Protein AF-A0A4D9E9V1-F1 (afdb_monomer_lite)

Radius of gyration: 33.32 Å; chains: 1; bounding box: 94×108×69 Å

Structure (mmCIF, N/CA/C/O backbone):
data_AF-A0A4D9E9V1-F1
#
_entry.id   AF-A0A4D9E9V1-F1
#
loop_
_atom_site.group_PDB
_atom_site.id
_atom_site.type_symbol
_atom_site.label_atom_id
_atom_site.label_alt_id
_atom_site.label_comp_id
_atom_site.label_asym_id
_atom_site.label_entity_id
_atom_site.label_seq_id
_atom_site.pdbx_PDB_ins_code
_atom_site.Cartn_x
_atom_site.Cartn_y
_atom_site.Cartn_z
_atom_site.occupancy
_atom_site.B_iso_or_equiv
_atom_site.auth_seq_id
_atom_site.auth_comp_id
_atom_site.auth_asym_id
_atom_site.auth_atom_id
_atom_site.pdbx_PDB_model_num
ATOM 1 N N . MET A 1 1 ? 39.172 41.470 -17.605 1.00 63.19 1 MET A N 1
ATOM 2 C CA . MET A 1 1 ? 38.728 40.390 -16.693 1.00 63.19 1 MET A CA 1
ATOM 3 C C . MET A 1 1 ? 37.329 39.894 -17.032 1.00 63.19 1 MET A C 1
ATOM 5 O O . MET A 1 1 ? 37.155 38.689 -17.110 1.00 63.19 1 MET A O 1
ATOM 9 N N . GLU A 1 2 ? 36.363 40.773 -17.307 1.00 77.00 2 GLU A N 1
ATOM 10 C CA . GLU A 1 2 ? 34.973 40.380 -17.614 1.00 77.00 2 GLU A CA 1
ATOM 11 C C . GLU A 1 2 ? 34.820 39.478 -18.849 1.00 77.00 2 GLU A C 1
ATOM 13 O O . GLU A 1 2 ? 34.039 38.536 -18.817 1.00 77.00 2 GLU A O 1
ATOM 18 N N . GLN A 1 3 ? 35.612 39.686 -19.904 1.00 80.06 3 GLN A N 1
ATOM 19 C CA . GLN A 1 3 ? 35.524 38.862 -21.117 1.00 80.06 3 GLN A CA 1
ATOM 20 C C . GLN A 1 3 ? 35.987 37.413 -20.905 1.00 80.06 3 GLN A C 1
ATOM 22 O O . GLN A 1 3 ? 35.350 36.486 -21.386 1.00 80.06 3 GLN A O 1
ATOM 27 N N . ILE A 1 4 ? 37.033 37.208 -20.098 1.00 87.06 4 ILE A N 1
ATOM 28 C CA . ILE A 1 4 ? 37.508 35.867 -19.718 1.00 87.06 4 ILE A CA 1
ATOM 29 C C . ILE A 1 4 ? 36.449 35.154 -18.865 1.00 87.06 4 ILE A C 1
ATOM 31 O O . ILE A 1 4 ? 36.220 33.958 -19.030 1.00 87.06 4 ILE A O 1
ATOM 35 N N . GLN A 1 5 ? 35.773 35.894 -17.981 1.00 88.81 5 GLN A N 1
ATOM 36 C CA . GLN A 1 5 ? 34.673 35.360 -17.180 1.00 88.81 5 GLN A CA 1
ATOM 37 C C . GLN A 1 5 ? 33.464 34.985 -18.052 1.00 88.81 5 GLN A C 1
ATOM 39 O O . GLN A 1 5 ? 32.866 33.935 -17.836 1.00 88.81 5 GLN A O 1
ATOM 44 N N . ALA A 1 6 ? 33.122 35.807 -19.048 1.00 91.44 6 ALA A N 1
ATOM 45 C CA . ALA A 1 6 ? 32.031 35.540 -19.982 1.00 91.44 6 ALA A CA 1
ATOM 46 C C . ALA A 1 6 ? 32.309 34.318 -20.876 1.00 91.44 6 ALA A C 1
ATOM 48 O O . ALA A 1 6 ? 31.428 33.476 -21.042 1.00 91.44 6 ALA A O 1
ATOM 49 N N . ASP A 1 7 ? 33.534 34.174 -21.390 1.00 94.50 7 ASP A N 1
ATOM 50 C CA . ASP A 1 7 ? 33.936 33.009 -22.190 1.00 94.50 7 ASP A CA 1
ATOM 51 C C . ASP A 1 7 ? 33.929 31.719 -21.357 1.00 94.50 7 ASP A C 1
ATOM 53 O O . ASP A 1 7 ? 33.482 30.668 -21.824 1.00 94.50 7 ASP A O 1
ATOM 57 N N . HIS A 1 8 ? 34.367 31.795 -20.095 1.00 95.00 8 HIS A N 1
ATOM 58 C CA . HIS A 1 8 ? 34.292 30.672 -19.163 1.00 95.00 8 HIS A CA 1
ATOM 59 C C . HIS A 1 8 ? 32.840 30.276 -18.851 1.00 95.00 8 HIS A C 1
ATOM 61 O O . HIS A 1 8 ? 32.509 29.091 -18.849 1.00 95.00 8 HIS A O 1
ATOM 67 N N . GLU A 1 9 ? 31.953 31.247 -18.636 1.00 94.19 9 GLU A N 1
ATOM 68 C CA . GLU A 1 9 ? 30.529 30.983 -18.408 1.00 94.19 9 GLU A CA 1
ATOM 69 C C . GLU A 1 9 ? 29.861 30.376 -19.650 1.00 94.19 9 GLU A C 1
ATOM 71 O O . GLU A 1 9 ? 29.099 29.417 -19.542 1.00 94.19 9 GLU A O 1
ATOM 76 N N . LEU A 1 10 ? 30.204 30.856 -20.849 1.00 95.06 10 LEU A N 1
ATOM 77 C CA . LEU A 1 10 ? 29.709 30.295 -22.106 1.00 95.06 10 LEU A CA 1
ATOM 78 C C . LEU A 1 10 ? 30.170 28.841 -22.299 1.00 95.06 10 LEU A C 1
ATOM 80 O O . LEU A 1 10 ? 29.389 27.991 -22.738 1.00 95.06 10 LEU A O 1
ATOM 84 N N . PHE A 1 11 ? 31.414 28.534 -21.923 1.00 95.94 11 PHE A N 1
ATOM 85 C CA . PHE A 1 11 ? 31.920 27.165 -21.883 1.00 95.94 11 PHE A CA 1
ATOM 86 C C . PHE A 1 11 ? 31.103 26.295 -20.918 1.00 95.94 11 PHE A C 1
ATOM 88 O O . PHE A 1 11 ? 30.643 25.221 -21.311 1.00 95.94 11 PHE A O 1
ATOM 95 N N . LEU A 1 12 ? 30.860 26.753 -19.685 1.00 96.88 12 LEU A N 1
ATOM 96 C CA . LEU A 1 12 ? 30.046 26.003 -18.723 1.00 96.88 12 LEU A CA 1
ATOM 97 C C . LEU A 1 12 ? 28.629 25.765 -19.250 1.00 96.88 12 LEU A C 1
ATOM 99 O O . LEU A 1 12 ? 28.165 24.624 -19.235 1.00 96.88 12 LEU A O 1
ATOM 103 N N . GLN A 1 13 ? 27.980 26.789 -19.804 1.00 94.38 13 GLN A N 1
ATOM 104 C CA . GLN A 1 13 ? 26.641 26.678 -20.387 1.00 94.38 13 GLN A CA 1
ATOM 105 C C . GLN A 1 13 ? 26.580 25.666 -21.539 1.00 94.38 13 GLN A C 1
ATOM 107 O O . GLN A 1 13 ? 25.602 24.914 -21.657 1.00 94.38 13 GLN A O 1
ATOM 112 N N . ALA A 1 14 ? 27.632 25.590 -22.363 1.00 96.12 14 ALA A N 1
ATOM 113 C CA . ALA A 1 14 ? 27.710 24.639 -23.469 1.00 96.12 14 ALA A CA 1
ATOM 114 C C . ALA A 1 14 ? 27.671 23.175 -22.992 1.00 96.12 14 ALA A C 1
ATOM 116 O O . ALA A 1 14 ? 27.020 22.341 -23.627 1.00 96.12 14 ALA A O 1
ATOM 117 N N . PHE A 1 15 ? 28.309 22.856 -21.859 1.00 97.25 15 PHE A N 1
ATOM 118 C CA . PHE A 1 15 ? 28.304 21.503 -21.283 1.00 97.25 15 PHE A CA 1
ATOM 119 C C . PHE A 1 15 ? 27.157 21.261 -20.306 1.00 97.25 15 PHE A C 1
ATOM 121 O O . PHE A 1 15 ? 26.700 20.120 -20.167 1.00 97.25 15 PHE A O 1
ATOM 128 N N . GLU A 1 16 ? 26.668 22.304 -19.641 1.00 96.56 16 GLU A N 1
ATOM 129 C CA . GLU A 1 16 ? 25.612 22.205 -18.646 1.00 96.56 16 GLU A CA 1
ATOM 130 C C . GLU A 1 16 ? 24.330 21.645 -19.267 1.00 96.56 16 GLU A C 1
ATOM 132 O O . GLU A 1 16 ? 23.814 20.627 -18.797 1.00 96.56 16 GLU A O 1
ATOM 137 N N . LYS A 1 17 ? 23.845 22.235 -20.367 1.00 94.88 17 LYS A N 1
ATOM 138 C CA . LYS A 1 17 ? 22.564 21.843 -20.975 1.00 94.88 17 LYS A CA 1
ATOM 139 C C . LYS A 1 17 ? 22.542 20.370 -21.431 1.00 94.88 17 LYS A C 1
ATOM 141 O O . LYS A 1 17 ? 21.628 19.650 -21.016 1.00 94.88 17 LYS A O 1
ATOM 146 N N . PRO A 1 18 ? 23.517 19.849 -22.209 1.00 98.19 18 PRO A N 1
ATOM 147 C CA . PRO A 1 18 ? 23.564 18.424 -22.546 1.00 98.19 18 PRO A CA 1
ATOM 148 C C . PRO A 1 18 ? 23.715 17.527 -21.312 1.00 98.19 18 PRO A C 1
ATOM 150 O O . PRO A 1 18 ? 23.068 16.482 -21.220 1.00 98.19 18 PRO A O 1
ATOM 153 N N . THR A 1 19 ? 24.524 17.940 -20.331 1.00 98.06 19 THR A N 1
ATOM 154 C CA . THR A 1 19 ? 24.742 17.160 -19.105 1.00 98.06 19 THR A CA 1
ATOM 155 C C . THR A 1 19 ? 23.457 17.024 -18.294 1.00 98.06 19 THR A C 1
ATOM 157 O O . THR A 1 19 ? 23.122 15.920 -17.853 1.00 98.06 19 THR A O 1
ATOM 160 N N . GLN A 1 20 ? 22.704 18.112 -18.126 1.00 97.50 20 GLN A N 1
ATOM 161 C CA . GLN A 1 20 ? 21.405 18.088 -17.458 1.00 97.50 20 GLN A CA 1
ATOM 162 C C . GLN A 1 20 ? 20.426 17.154 -18.185 1.00 97.50 20 GLN A C 1
ATOM 164 O O . GLN A 1 20 ? 19.786 16.319 -17.537 1.00 97.50 20 GLN A O 1
ATOM 169 N N . ILE A 1 21 ? 20.371 17.210 -19.524 1.00 97.94 21 ILE A N 1
ATOM 170 C CA . ILE A 1 21 ? 19.533 16.315 -20.341 1.00 97.94 21 ILE A CA 1
ATOM 171 C C . ILE A 1 21 ? 19.886 14.846 -20.075 1.00 97.94 21 ILE A C 1
ATOM 173 O O . ILE A 1 21 ? 18.996 14.043 -19.788 1.00 97.94 21 ILE A O 1
ATOM 177 N N . TYR A 1 22 ? 21.168 14.470 -20.104 1.00 98.25 22 TYR A N 1
ATOM 178 C CA . TYR A 1 22 ? 21.570 13.080 -19.865 1.00 98.25 22 TYR A CA 1
ATOM 179 C C . TYR A 1 22 ? 21.345 12.624 -18.421 1.00 98.25 22 TYR A C 1
ATOM 181 O O . TYR A 1 22 ? 20.959 11.473 -18.202 1.00 98.25 22 TYR A O 1
ATOM 189 N N . ARG A 1 23 ? 21.515 13.503 -17.425 1.00 98.06 23 ARG A N 1
ATOM 190 C CA . ARG A 1 23 ? 21.186 13.188 -16.022 1.00 98.06 23 ARG A CA 1
ATOM 191 C C . ARG A 1 23 ? 19.693 12.929 -15.842 1.00 98.06 23 ARG A C 1
ATOM 193 O O . ARG A 1 23 ? 19.319 11.957 -15.183 1.00 98.06 23 ARG A O 1
ATOM 200 N N . PHE A 1 24 ? 18.849 13.740 -16.475 1.00 98.12 24 PHE A N 1
ATOM 201 C CA . PHE A 1 24 ? 17.408 13.514 -16.508 1.00 98.12 24 PHE A CA 1
ATOM 202 C C . PHE A 1 24 ? 17.062 12.187 -17.203 1.00 98.12 24 PHE A C 1
ATOM 204 O O . PHE A 1 24 ? 16.351 11.351 -16.636 1.00 98.12 24 PHE A O 1
ATOM 211 N N . LEU A 1 25 ? 17.612 11.951 -18.400 1.00 97.94 25 LEU A N 1
ATOM 212 C CA . LEU A 1 25 ? 17.367 10.730 -19.170 1.00 97.94 25 LEU A CA 1
ATOM 213 C C . LEU A 1 25 ? 17.872 9.474 -18.461 1.00 97.94 25 LEU A C 1
ATOM 215 O O . LEU A 1 25 ? 17.228 8.438 -18.572 1.00 97.94 25 LEU A O 1
ATOM 219 N N . ARG A 1 26 ? 18.961 9.543 -17.687 1.00 97.75 26 ARG A N 1
ATOM 220 C CA . ARG A 1 26 ? 19.428 8.427 -16.852 1.00 97.75 26 ARG A CA 1
ATOM 221 C C . ARG A 1 26 ? 18.333 7.979 -15.888 1.00 97.75 26 ARG A C 1
ATOM 223 O O . ARG A 1 26 ? 17.994 6.800 -15.862 1.00 97.75 26 ARG A O 1
ATOM 230 N N . THR A 1 27 ? 17.755 8.906 -15.127 1.00 98.12 27 THR A N 1
ATOM 231 C CA . THR A 1 27 ? 16.684 8.589 -14.170 1.00 98.12 27 THR A CA 1
ATOM 232 C C . THR A 1 27 ? 15.418 8.120 -14.884 1.00 98.12 27 THR A C 1
ATOM 234 O O . THR A 1 27 ? 14.820 7.123 -14.482 1.00 98.12 27 THR A O 1
ATOM 237 N N . ARG A 1 28 ? 15.034 8.784 -15.983 1.00 97.94 28 ARG A N 1
ATOM 238 C CA . ARG A 1 28 ? 13.867 8.396 -16.786 1.00 97.94 28 ARG A CA 1
ATOM 239 C C . ARG A 1 28 ? 14.016 6.990 -17.368 1.00 97.94 28 ARG A C 1
ATOM 241 O O . ARG A 1 28 ? 13.125 6.169 -17.183 1.00 97.94 28 ARG A O 1
ATOM 248 N N . ASN A 1 29 ? 15.126 6.700 -18.044 1.00 97.88 29 ASN A N 1
ATOM 249 C CA . ASN A 1 29 ? 15.337 5.450 -18.778 1.00 97.88 29 ASN A CA 1
ATOM 250 C C . A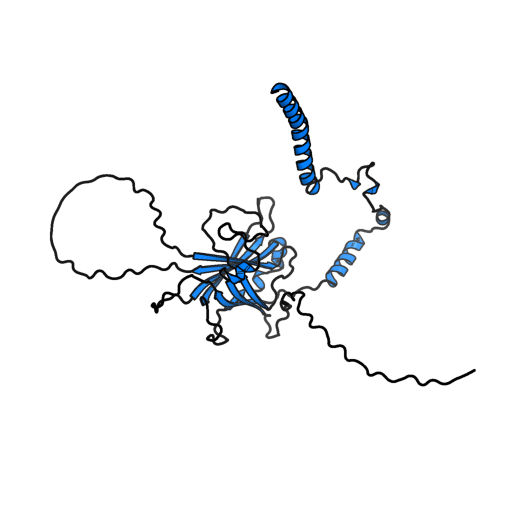SN A 1 29 ? 15.601 4.253 -17.856 1.00 97.88 29 ASN A C 1
ATOM 252 O O . ASN A 1 29 ? 15.425 3.116 -18.286 1.00 97.88 29 ASN A O 1
ATOM 256 N N . LEU A 1 30 ? 15.971 4.484 -16.590 1.00 95.56 30 LEU A N 1
ATOM 257 C CA . LEU A 1 30 ? 15.975 3.433 -15.568 1.00 95.56 30 LEU A CA 1
ATOM 258 C C . LEU A 1 30 ? 14.559 2.923 -15.248 1.00 95.56 30 LEU A C 1
ATOM 260 O O . LEU A 1 30 ? 14.407 1.757 -14.896 1.00 95.56 30 LEU A O 1
ATOM 264 N N . ILE A 1 31 ? 13.533 3.771 -15.386 1.00 97.06 31 ILE A N 1
ATOM 265 C CA . ILE A 1 31 ? 12.127 3.433 -15.104 1.00 97.06 31 ILE A CA 1
ATOM 266 C C . ILE A 1 31 ? 11.371 3.077 -16.393 1.00 97.06 31 ILE A C 1
ATOM 268 O O . ILE A 1 31 ? 10.616 2.108 -16.421 1.00 97.06 31 ILE A O 1
ATOM 272 N N . ALA A 1 32 ? 11.579 3.847 -17.463 1.00 97.06 32 ALA A N 1
ATOM 273 C CA . ALA A 1 32 ? 10.949 3.686 -18.772 1.00 97.06 32 ALA A CA 1
ATOM 274 C C . ALA A 1 32 ? 12.025 3.585 -19.874 1.00 97.06 32 ALA A C 1
ATOM 276 O O . ALA A 1 32 ? 12.313 4.584 -20.540 1.00 97.06 32 ALA A O 1
ATOM 277 N N . PRO A 1 33 ? 12.657 2.407 -20.051 1.00 97.75 33 PRO A N 1
ATOM 278 C CA . PRO A 1 33 ? 13.711 2.212 -21.042 1.00 97.75 33 PRO A CA 1
ATOM 279 C C . PRO A 1 33 ? 13.203 2.411 -22.474 1.00 97.75 33 PRO A C 1
ATOM 281 O O . PRO A 1 33 ? 12.109 1.966 -22.812 1.00 97.75 33 PRO A O 1
ATOM 284 N N . ILE A 1 34 ? 14.034 3.007 -23.333 1.00 98.06 34 ILE A N 1
ATOM 285 C CA . ILE A 1 34 ? 13.769 3.107 -24.782 1.00 98.06 34 ILE A CA 1
ATOM 286 C C . ILE A 1 34 ? 14.022 1.750 -25.453 1.00 98.06 34 ILE A C 1
ATOM 288 O O . ILE A 1 34 ? 13.240 1.275 -26.269 1.00 98.06 34 ILE A O 1
ATOM 292 N N . PHE A 1 35 ? 15.118 1.105 -25.064 1.00 97.81 35 PHE A N 1
ATOM 293 C CA . PHE A 1 35 ? 15.487 -0.252 -25.440 1.00 97.81 35 PHE A CA 1
ATOM 294 C C . PHE A 1 35 ? 16.221 -0.902 -24.267 1.00 97.81 35 PHE A C 1
ATOM 296 O O . PHE A 1 35 ? 16.590 -0.256 -23.284 1.00 97.81 35 PHE A O 1
ATOM 303 N N . LEU A 1 36 ? 16.445 -2.207 -24.356 1.00 98.00 36 LEU A N 1
ATOM 304 C CA . LEU A 1 36 ? 17.115 -2.961 -23.308 1.00 98.00 36 LEU A CA 1
ATOM 305 C C . LEU A 1 36 ? 18.615 -3.030 -23.596 1.00 98.00 36 LEU A C 1
ATOM 307 O O . LEU A 1 36 ? 19.026 -3.627 -24.581 1.00 98.00 36 LEU A O 1
ATOM 311 N N . HIS A 1 37 ? 19.467 -2.514 -22.707 1.00 98.12 37 HIS A N 1
ATOM 312 C CA . HIS A 1 37 ? 20.919 -2.536 -22.951 1.00 98.12 37 HIS A CA 1
ATOM 313 C C . HIS A 1 37 ? 21.498 -3.943 -23.183 1.00 98.12 37 HIS A C 1
ATOM 315 O O . HIS A 1 37 ? 22.452 -4.093 -23.934 1.00 98.12 37 HIS A O 1
ATOM 321 N N . ARG A 1 38 ? 20.897 -4.985 -22.592 1.00 97.50 38 ARG A N 1
ATOM 322 C CA . ARG A 1 38 ? 21.314 -6.389 -22.767 1.00 97.50 38 ARG A CA 1
ATOM 323 C C . ARG A 1 38 ? 21.056 -6.971 -24.166 1.00 97.50 38 ARG A C 1
ATOM 325 O O . ARG A 1 38 ? 21.403 -8.123 -24.395 1.00 97.50 38 ARG A O 1
ATOM 332 N N . THR A 1 39 ? 20.373 -6.240 -25.052 1.00 98.06 39 THR A N 1
ATOM 333 C CA . THR A 1 39 ? 20.110 -6.664 -26.439 1.00 98.06 39 THR A CA 1
ATOM 334 C C . THR A 1 39 ? 20.996 -5.945 -27.454 1.00 98.06 39 THR A C 1
ATOM 336 O O . THR A 1 39 ? 20.877 -6.209 -28.644 1.00 98.06 39 THR A O 1
ATOM 339 N N . LEU A 1 40 ? 21.870 -5.038 -27.010 1.00 98.12 40 LEU A N 1
ATOM 340 C CA . LEU A 1 40 ? 22.838 -4.377 -27.881 1.00 98.12 40 LEU A CA 1
ATOM 341 C C . LEU A 1 40 ? 24.004 -5.324 -28.169 1.00 98.12 40 LEU A C 1
ATOM 343 O O . LEU A 1 40 ? 24.552 -5.931 -27.247 1.00 98.12 40 LEU A O 1
ATOM 347 N N . THR A 1 41 ? 24.416 -5.406 -29.432 1.00 98.12 41 THR A N 1
ATOM 348 C CA . THR A 1 41 ? 25.509 -6.283 -29.885 1.00 98.12 41 THR A CA 1
ATOM 349 C C . THR A 1 41 ? 26.818 -6.004 -29.144 1.00 98.12 41 THR A C 1
ATOM 351 O O . THR A 1 41 ? 27.465 -6.933 -28.671 1.00 98.12 41 THR A O 1
ATOM 354 N N . TYR A 1 42 ? 27.149 -4.727 -28.931 1.00 98.12 42 TYR A N 1
ATOM 355 C CA . TYR A 1 42 ? 28.343 -4.290 -28.198 1.00 98.12 42 TYR A CA 1
ATOM 356 C C . TYR A 1 42 ? 28.239 -4.432 -26.662 1.00 98.12 42 TYR A C 1
ATOM 358 O O . TYR A 1 42 ? 29.194 -4.143 -25.948 1.00 98.12 42 TYR A O 1
ATOM 366 N N . MET A 1 43 ? 27.095 -4.884 -26.128 1.00 98.00 43 MET A N 1
ATOM 367 C CA . MET A 1 43 ? 26.859 -5.116 -24.690 1.00 98.00 43 MET A CA 1
ATOM 368 C C . MET A 1 43 ? 26.399 -6.557 -24.405 1.00 98.00 43 MET A C 1
ATOM 370 O O . MET A 1 43 ? 25.665 -6.808 -23.444 1.00 98.00 43 MET A O 1
ATOM 374 N N . SER A 1 44 ? 26.828 -7.519 -25.228 1.00 96.12 44 SER A N 1
ATOM 375 C CA . SER A 1 44 ? 26.451 -8.939 -25.125 1.00 96.12 44 SER A CA 1
ATOM 376 C C . SER A 1 44 ? 26.735 -9.549 -23.745 1.00 96.12 44 SER A C 1
ATOM 378 O O . SER A 1 44 ? 25.918 -10.306 -23.221 1.00 96.12 44 SER A O 1
ATOM 380 N N . HIS A 1 45 ? 27.827 -9.130 -23.101 1.00 97.06 45 HIS A N 1
ATOM 381 C CA . HIS A 1 45 ? 28.234 -9.549 -21.756 1.00 97.06 45 HIS A CA 1
ATOM 382 C C . HIS A 1 45 ? 27.192 -9.256 -20.658 1.00 97.06 45 HIS A C 1
ATOM 384 O O . HIS A 1 45 ? 27.242 -9.855 -19.587 1.00 97.06 45 HIS A O 1
ATOM 390 N N . ARG A 1 46 ? 26.224 -8.353 -20.892 1.00 97.06 46 ARG A N 1
ATOM 391 C CA . ARG A 1 46 ? 25.186 -8.016 -19.900 1.00 97.06 46 ARG A CA 1
ATOM 392 C C . ARG A 1 46 ? 24.067 -9.051 -19.800 1.00 97.06 46 ARG A C 1
ATOM 394 O O . ARG A 1 46 ? 23.290 -8.994 -18.847 1.00 97.06 46 ARG A O 1
ATOM 401 N N . ASN A 1 47 ? 23.922 -9.953 -20.772 1.00 96.44 47 ASN A N 1
ATOM 402 C CA . ASN A 1 47 ? 22.920 -11.013 -20.714 1.00 96.44 47 ASN A CA 1
ATOM 403 C C . ASN A 1 47 ? 23.565 -12.335 -20.290 1.00 96.44 47 ASN A C 1
ATOM 405 O O . ASN A 1 47 ? 24.140 -13.039 -21.110 1.00 96.44 47 ASN A O 1
ATOM 409 N N . SER A 1 48 ? 23.416 -12.705 -19.019 1.00 96.12 48 SER A N 1
ATOM 410 C CA . SER A 1 48 ? 23.948 -13.970 -18.491 1.00 96.12 48 SER A CA 1
ATOM 411 C C . SER A 1 48 ? 23.189 -15.217 -18.963 1.00 96.12 48 SER A C 1
ATOM 413 O O . SER A 1 48 ? 23.644 -16.338 -18.750 1.00 96.12 48 SER A O 1
ATOM 415 N N . ARG A 1 49 ? 22.006 -15.056 -19.572 1.00 96.62 49 ARG A N 1
ATOM 416 C CA . ARG A 1 49 ? 21.123 -16.170 -19.951 1.00 96.62 49 ARG A CA 1
ATOM 417 C C . ARG A 1 49 ? 21.324 -16.576 -21.408 1.00 96.62 49 ARG A C 1
ATOM 419 O O . ARG A 1 49 ? 21.449 -15.724 -22.283 1.00 96.62 49 ARG A O 1
ATOM 426 N N . THR A 1 50 ? 21.214 -17.877 -21.678 1.00 95.75 50 THR A N 1
ATOM 427 C CA . THR A 1 50 ? 21.247 -18.463 -23.030 1.00 95.75 50 THR A CA 1
ATOM 428 C C . THR A 1 50 ? 19.850 -18.900 -23.503 1.00 95.75 50 THR A C 1
ATOM 430 O O . THR A 1 50 ? 18.914 -19.025 -22.712 1.00 95.75 50 THR A O 1
ATOM 433 N N . ASN A 1 51 ? 19.687 -19.159 -24.807 1.00 96.25 51 ASN A N 1
ATOM 434 C CA . ASN A 1 51 ? 18.402 -19.561 -25.411 1.00 96.25 51 ASN A CA 1
ATOM 435 C C . ASN A 1 51 ? 18.124 -21.079 -25.373 1.00 96.25 51 ASN A C 1
ATOM 437 O O . ASN A 1 51 ? 17.148 -21.539 -25.964 1.00 96.25 51 ASN A O 1
ATOM 441 N N . ILE A 1 52 ? 18.943 -21.866 -24.668 1.00 96.88 52 ILE A N 1
ATOM 442 C CA . ILE A 1 52 ? 18.920 -23.339 -24.725 1.00 96.88 52 ILE A CA 1
ATOM 443 C C . ILE A 1 52 ? 17.565 -23.916 -24.286 1.00 96.88 52 ILE A C 1
ATOM 445 O O . ILE A 1 52 ? 17.105 -24.888 -24.876 1.00 96.88 52 ILE A O 1
ATOM 449 N N . LYS A 1 53 ? 16.887 -23.296 -23.309 1.00 94.81 53 LYS A N 1
ATOM 450 C CA . LYS A 1 53 ? 15.579 -23.759 -22.803 1.00 94.81 53 LYS A CA 1
ATOM 451 C C . LYS A 1 53 ? 14.438 -23.614 -23.816 1.00 94.81 53 LYS A C 1
ATOM 453 O O . LYS A 1 53 ? 13.424 -24.282 -23.671 1.00 94.81 53 LYS A O 1
ATOM 458 N N . ARG A 1 54 ? 14.578 -22.764 -24.842 1.00 95.75 54 ARG A N 1
ATOM 459 C CA . ARG A 1 54 ? 13.488 -22.474 -25.790 1.00 95.75 54 ARG A CA 1
ATOM 460 C C . ARG A 1 54 ? 13.089 -23.701 -26.612 1.00 95.75 54 ARG A C 1
ATOM 462 O O . ARG A 1 54 ? 11.912 -23.877 -26.882 1.00 95.75 54 ARG A O 1
ATOM 469 N N . LYS A 1 55 ? 14.055 -24.551 -26.976 1.00 96.00 55 LYS A N 1
ATOM 470 C CA . LYS A 1 55 ? 13.817 -25.722 -27.837 1.00 96.00 55 LYS A CA 1
ATOM 471 C C . LYS A 1 55 ? 13.002 -26.828 -27.156 1.00 96.00 55 LYS A C 1
ATOM 473 O O . LYS A 1 55 ? 12.301 -27.565 -27.834 1.00 96.00 55 LYS A O 1
ATOM 478 N N . THR A 1 56 ? 13.102 -26.947 -25.831 1.00 96.56 56 THR A N 1
ATOM 479 C CA . THR A 1 56 ? 12.410 -27.981 -25.046 1.00 96.56 56 THR A CA 1
ATOM 480 C C . THR A 1 56 ? 11.182 -27.456 -24.305 1.00 96.56 56 THR A C 1
ATOM 482 O O . THR A 1 56 ? 10.442 -28.247 -23.732 1.00 96.56 56 THR A O 1
ATOM 485 N N . PHE A 1 57 ? 10.954 -26.141 -24.289 1.00 95.75 57 PHE A N 1
ATOM 486 C CA . PHE A 1 57 ? 9.842 -25.539 -23.559 1.00 95.75 57 PHE A CA 1
ATOM 487 C C . PHE A 1 57 ? 8.497 -25.846 -24.230 1.00 95.75 57 PHE A C 1
ATOM 489 O O . PHE A 1 57 ? 8.313 -25.563 -25.415 1.00 95.75 57 PHE A O 1
ATOM 496 N N . LYS A 1 58 ? 7.549 -26.376 -23.453 1.00 96.50 58 LYS A N 1
ATOM 497 C CA . LYS A 1 58 ? 6.150 -26.568 -23.845 1.00 96.50 58 LYS A CA 1
ATOM 498 C C . LYS A 1 58 ? 5.272 -25.640 -23.013 1.00 96.50 58 LYS A C 1
ATOM 500 O O . LYS A 1 58 ? 5.385 -25.612 -21.789 1.00 96.50 58 LYS A O 1
ATOM 505 N N . VAL A 1 59 ? 4.441 -24.849 -23.690 1.00 95.75 59 VAL A N 1
ATOM 506 C CA . VAL A 1 59 ? 3.503 -23.917 -23.041 1.00 95.75 59 VAL A CA 1
ATOM 507 C C . VAL A 1 59 ? 2.420 -24.660 -22.263 1.00 95.75 59 VAL A C 1
ATOM 509 O O . VAL A 1 59 ? 2.016 -24.188 -21.206 1.00 95.75 59 VAL A O 1
ATOM 512 N N . ASP A 1 60 ? 2.026 -25.846 -22.725 1.00 95.94 60 ASP A N 1
ATOM 513 C CA . ASP A 1 60 ? 0.976 -26.655 -22.097 1.00 95.94 60 ASP A CA 1
ATOM 514 C C . ASP A 1 60 ? 1.368 -27.111 -20.678 1.00 95.94 60 ASP A C 1
ATOM 516 O O . ASP A 1 60 ? 0.533 -27.143 -19.776 1.00 95.94 60 ASP A O 1
ATOM 520 N N . ASP A 1 61 ? 2.666 -27.323 -20.423 1.00 95.88 61 ASP A N 1
ATOM 521 C CA . ASP A 1 61 ? 3.198 -27.666 -19.096 1.00 95.88 61 ASP A CA 1
ATOM 522 C C . ASP A 1 61 ? 3.084 -26.519 -18.073 1.00 95.88 61 ASP A C 1
ATOM 524 O O . ASP A 1 61 ? 3.444 -26.688 -16.904 1.00 95.88 61 ASP A O 1
ATOM 528 N N . MET A 1 62 ? 2.703 -25.306 -18.489 1.00 94.44 62 MET A N 1
ATOM 529 C CA .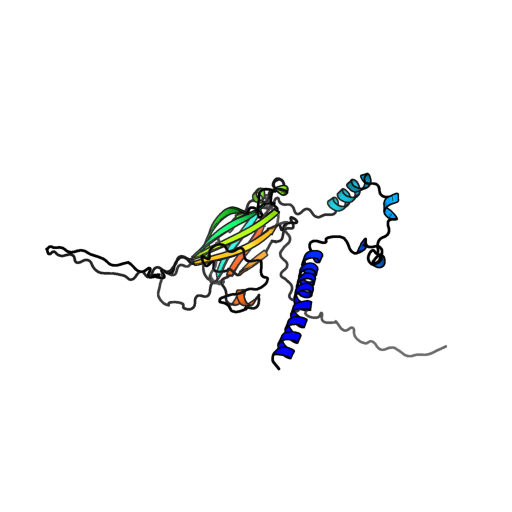 MET A 1 62 ? 2.647 -24.159 -17.580 1.00 94.44 62 MET A CA 1
ATOM 530 C C . MET A 1 62 ? 1.527 -24.297 -16.553 1.00 94.44 62 MET A C 1
ATOM 532 O O . MET A 1 62 ? 1.740 -23.923 -15.400 1.00 94.44 62 MET A O 1
ATOM 536 N N . LEU A 1 63 ? 0.367 -24.830 -16.949 1.00 93.88 63 LEU A N 1
ATOM 537 C CA . LEU A 1 63 ? -0.792 -24.928 -16.062 1.00 93.88 63 LEU A CA 1
ATOM 538 C C . LEU A 1 63 ? -0.478 -25.806 -14.847 1.00 93.88 63 LEU A C 1
ATOM 540 O O . LEU A 1 63 ? -0.572 -25.332 -13.718 1.00 93.88 63 LEU A O 1
ATOM 544 N N . SER A 1 64 ? 0.026 -27.021 -15.078 1.00 94.31 64 SER A N 1
ATOM 545 C CA . SER A 1 64 ? 0.358 -27.972 -14.009 1.00 94.31 64 SER A CA 1
ATOM 546 C C . SER A 1 64 ? 1.414 -27.430 -13.038 1.00 94.31 64 SER A C 1
ATOM 548 O O . SER A 1 64 ? 1.319 -27.625 -11.826 1.00 94.31 64 SER A O 1
ATOM 550 N N . LYS A 1 65 ? 2.408 -26.685 -13.542 1.00 93.06 65 LYS A N 1
ATOM 551 C CA . LYS A 1 65 ? 3.426 -26.025 -12.707 1.00 93.06 65 LYS A CA 1
ATOM 552 C C . LYS A 1 65 ? 2.823 -24.928 -11.832 1.00 93.06 65 LYS A C 1
ATOM 554 O O . LYS A 1 65 ? 3.167 -24.840 -10.656 1.00 93.06 65 LYS A O 1
ATOM 559 N N . VAL A 1 66 ? 1.943 -24.097 -12.392 1.00 91.75 66 VAL A N 1
ATOM 560 C CA . VAL A 1 66 ? 1.284 -23.007 -11.655 1.00 91.75 66 VAL A CA 1
ATOM 561 C C . VAL A 1 66 ? 0.314 -23.560 -10.612 1.00 91.75 66 VAL A C 1
ATOM 563 O O . VAL A 1 66 ? 0.292 -23.066 -9.488 1.00 91.75 66 VAL A O 1
ATOM 566 N N . GLU A 1 67 ? -0.447 -24.600 -10.946 1.00 92.31 67 GLU A N 1
ATOM 567 C CA . GLU A 1 67 ? -1.358 -25.270 -10.014 1.00 92.31 67 GLU A CA 1
ATOM 568 C C . GLU A 1 67 ? -0.607 -25.902 -8.844 1.00 92.31 67 GLU A C 1
ATOM 570 O 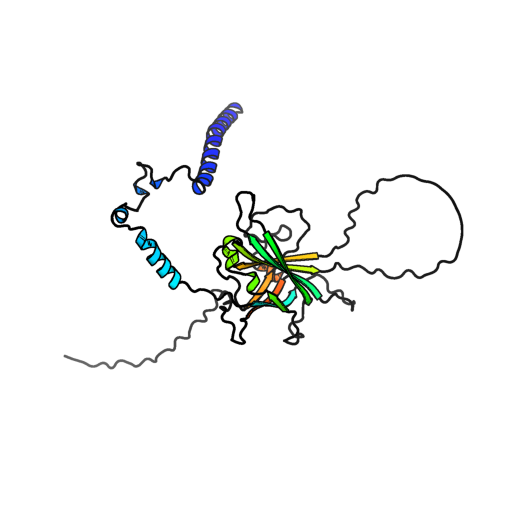O . GLU A 1 67 ? -0.994 -25.689 -7.695 1.00 92.31 67 GLU A O 1
ATOM 575 N N . LYS A 1 68 ? 0.518 -26.579 -9.114 1.00 92.81 68 LYS A N 1
ATOM 576 C CA . LYS A 1 68 ? 1.389 -27.113 -8.062 1.00 92.81 68 LYS A CA 1
ATOM 577 C C . LYS A 1 68 ? 1.872 -26.011 -7.113 1.00 92.81 68 LYS A C 1
ATOM 579 O O . LYS A 1 68 ? 1.724 -26.142 -5.904 1.00 92.81 68 LYS A O 1
ATOM 584 N N . MET A 1 69 ? 2.378 -24.900 -7.656 1.00 88.38 69 MET A N 1
ATOM 585 C CA . MET A 1 69 ? 2.830 -23.761 -6.843 1.00 88.38 69 MET A CA 1
ATOM 586 C C . MET A 1 69 ? 1.696 -23.122 -6.030 1.00 88.38 69 MET A C 1
ATOM 588 O O . MET A 1 69 ? 1.934 -22.622 -4.935 1.00 88.38 69 MET A O 1
ATOM 592 N N . LYS A 1 70 ? 0.467 -23.110 -6.560 1.00 83.44 70 LYS A N 1
ATOM 593 C CA . LYS A 1 70 ? -0.704 -22.557 -5.870 1.00 83.44 70 LYS A CA 1
ATOM 594 C C . LYS A 1 70 ? -1.185 -23.467 -4.737 1.00 83.44 70 LYS A C 1
ATOM 596 O O . LYS A 1 70 ? -1.598 -22.950 -3.706 1.00 83.44 70 LYS A O 1
ATOM 601 N N . GLY A 1 71 ? -1.133 -24.789 -4.915 1.00 75.81 71 GLY A N 1
ATOM 602 C CA . GLY A 1 71 ? -1.519 -25.761 -3.884 1.00 75.81 71 GLY A CA 1
ATOM 603 C C . GLY A 1 71 ? -0.616 -25.728 -2.648 1.00 75.81 71 GLY A C 1
ATOM 604 O O . GLY A 1 71 ? -1.075 -26.000 -1.546 1.00 75.81 71 GLY A O 1
ATOM 605 N N . GLU A 1 72 ? 0.646 -25.333 -2.823 1.00 74.38 72 GLU A N 1
ATOM 606 C CA . GLU A 1 72 ? 1.620 -25.150 -1.738 1.00 74.38 72 GLU A CA 1
ATOM 607 C C . GLU A 1 72 ? 1.448 -23.808 -0.989 1.00 74.38 72 GLU A C 1
ATOM 609 O O . GLU A 1 72 ? 2.101 -23.576 0.027 1.00 74.38 72 GLU A O 1
ATOM 614 N N . GLN A 1 73 ? 0.590 -22.902 -1.473 1.00 72.31 73 GLN A N 1
ATOM 615 C CA . GLN A 1 73 ? 0.428 -21.566 -0.905 1.00 72.31 73 GLN A CA 1
ATOM 616 C C . GLN A 1 73 ? -0.679 -21.544 0.163 1.00 72.31 73 GLN A C 1
ATOM 618 O O . GLN A 1 73 ? -1.846 -21.805 -0.134 1.00 72.31 73 GLN A O 1
ATOM 623 N N . GLU A 1 74 ? -0.330 -21.179 1.403 1.00 59.88 74 GLU A N 1
ATOM 624 C CA . GLU A 1 74 ? -1.298 -21.023 2.498 1.00 59.88 74 GLU A CA 1
ATOM 625 C C . GLU A 1 74 ? -2.396 -20.019 2.119 1.00 59.88 74 GLU A C 1
ATOM 627 O O . GLU A 1 74 ? -2.151 -18.834 1.873 1.00 59.88 74 GLU A O 1
ATOM 632 N N . SER A 1 75 ? -3.632 -20.508 2.065 1.00 59.44 75 SER A N 1
ATOM 633 C CA . SER A 1 75 ? -4.815 -19.675 1.886 1.00 59.44 75 SER A CA 1
ATOM 634 C C . SER A 1 75 ? -5.314 -19.271 3.267 1.00 59.44 75 SER A C 1
ATOM 636 O O . SER A 1 75 ? -5.889 -20.092 3.977 1.00 59.44 75 SER A O 1
ATOM 638 N N . HIS A 1 76 ? -5.093 -18.019 3.673 1.00 61.75 76 HIS A N 1
ATOM 639 C CA . HIS A 1 76 ? -5.724 -17.509 4.890 1.00 61.75 76 HIS A CA 1
ATOM 640 C C . HIS A 1 76 ? -7.243 -17.544 4.705 1.00 61.75 76 HIS A C 1
ATOM 642 O O . HIS A 1 76 ? -7.769 -16.955 3.758 1.00 61.75 76 HIS A O 1
ATOM 648 N N . SER A 1 77 ? -7.941 -18.261 5.588 1.00 59.66 77 SER A N 1
ATOM 649 C CA . SER A 1 77 ? -9.400 -18.308 5.576 1.00 59.66 77 SER A CA 1
ATOM 650 C C . SER A 1 77 ? -9.947 -16.913 5.879 1.00 59.66 77 SER A C 1
ATOM 652 O O . SER A 1 77 ? -9.748 -16.376 6.965 1.00 59.66 77 SER A O 1
ATOM 654 N N . LEU A 1 78 ? -10.618 -16.316 4.894 1.00 63.03 78 LEU A N 1
ATOM 655 C CA . LEU A 1 78 ? -11.208 -14.974 4.962 1.00 63.03 78 LEU A CA 1
ATOM 656 C C . LEU A 1 78 ? -12.591 -14.967 5.632 1.00 63.03 78 LEU A C 1
ATOM 658 O O . LEU A 1 78 ? -13.277 -13.953 5.598 1.00 63.03 78 LEU A O 1
ATOM 662 N N . SER A 1 79 ? -13.018 -16.090 6.216 1.00 65.31 79 SER A N 1
ATOM 663 C CA . SER A 1 79 ? -14.352 -16.225 6.813 1.00 65.31 79 SER A CA 1
ATOM 664 C C . SER A 1 79 ? -14.481 -15.559 8.187 1.00 65.31 79 SER A C 1
ATOM 666 O O . SER A 1 79 ? -15.568 -15.557 8.754 1.00 65.31 79 SER A O 1
ATOM 668 N N . ALA A 1 80 ? -13.396 -15.011 8.739 1.00 79.12 80 ALA A N 1
ATOM 669 C CA . ALA A 1 80 ? -13.406 -14.391 10.057 1.00 79.12 80 ALA A CA 1
ATOM 670 C C . ALA A 1 80 ? -13.810 -12.909 9.994 1.00 79.12 80 ALA A C 1
ATOM 672 O O . ALA A 1 80 ? -13.321 -12.141 9.162 1.00 79.12 80 ALA A O 1
ATOM 673 N N . HIS A 1 81 ? -14.693 -12.510 10.901 1.00 87.38 81 HIS A N 1
ATOM 674 C CA . HIS A 1 81 ? -15.043 -11.130 11.199 1.00 87.38 81 HIS A CA 1
ATOM 675 C C . HIS A 1 81 ? -13.862 -10.424 11.872 1.00 87.38 81 HIS A C 1
ATOM 677 O O . HIS A 1 81 ? -13.118 -11.028 12.639 1.00 87.38 81 HIS A O 1
ATOM 683 N N . LEU A 1 82 ? -13.686 -9.133 11.601 1.00 91.62 82 LEU A N 1
ATOM 684 C CA . LEU A 1 82 ? -12.639 -8.326 12.221 1.00 91.62 82 LEU A CA 1
ATOM 685 C C . LEU A 1 82 ? -13.232 -7.513 13.371 1.00 91.62 82 LEU A C 1
ATOM 687 O O . LEU A 1 82 ? -13.932 -6.527 13.145 1.00 91.62 82 LEU A O 1
ATOM 691 N N . GLN A 1 83 ? -12.940 -7.911 14.601 1.00 93.56 83 GLN A N 1
ATOM 692 C CA . GLN A 1 83 ? -13.369 -7.230 15.814 1.00 93.56 83 GLN A CA 1
ATOM 693 C C . GLN A 1 83 ? -12.287 -6.268 16.318 1.00 93.56 83 GLN A C 1
ATOM 695 O O . GLN A 1 83 ? -11.112 -6.616 16.433 1.00 93.56 83 GLN A O 1
ATOM 700 N N . LEU A 1 84 ? -12.709 -5.048 16.639 1.00 94.75 84 LEU A N 1
ATOM 701 C CA . LEU A 1 84 ? -11.893 -3.971 17.186 1.00 94.75 84 LEU A CA 1
ATOM 702 C C . LEU A 1 84 ? -12.489 -3.553 18.530 1.00 94.75 84 LEU A C 1
ATOM 704 O O . LEU A 1 84 ? -13.666 -3.197 18.594 1.00 94.75 84 LEU A O 1
ATOM 708 N N . THR A 1 85 ? -11.686 -3.565 19.586 1.00 95.12 85 THR A N 1
ATOM 709 C CA . THR A 1 85 ? -12.088 -3.150 20.936 1.00 95.12 85 THR A CA 1
ATOM 710 C C . THR A 1 85 ? -11.192 -2.006 21.384 1.00 95.12 85 THR A C 1
ATOM 712 O O . THR A 1 85 ? -9.998 -2.201 21.582 1.00 95.12 85 THR A O 1
ATOM 715 N N . PHE A 1 86 ? -11.746 -0.802 21.513 1.00 94.94 86 PHE A N 1
ATOM 716 C CA . PHE A 1 86 ? -10.967 0.412 21.766 1.00 94.94 86 PHE A CA 1
ATOM 717 C C . PHE A 1 86 ? -10.776 0.633 23.262 1.00 94.94 86 PHE A C 1
ATOM 719 O O . PHE A 1 86 ? -11.755 0.730 24.001 1.00 94.94 86 PHE A O 1
ATOM 726 N N . THR A 1 87 ? -9.523 0.731 23.701 1.00 93.00 87 THR A N 1
ATOM 727 C CA . THR A 1 87 ? -9.192 0.930 25.116 1.00 93.00 87 THR A CA 1
ATOM 728 C C . THR A 1 87 ? -9.245 2.405 25.493 1.00 93.00 87 THR A C 1
ATOM 730 O O . THR A 1 87 ? -9.831 2.752 26.516 1.00 93.00 87 THR A O 1
ATOM 733 N N . GLY A 1 88 ? -8.703 3.285 24.648 1.00 91.75 88 GLY A N 1
ATOM 734 C CA . GLY A 1 88 ? -8.683 4.719 24.911 1.00 91.75 88 GLY A CA 1
ATOM 735 C C . GLY A 1 88 ? -8.003 5.536 23.822 1.00 91.75 88 GLY A C 1
ATOM 736 O O . GLY A 1 88 ? -7.224 5.021 23.017 1.00 91.75 88 GLY A O 1
ATOM 737 N N . PHE A 1 89 ? -8.304 6.830 23.818 1.00 93.00 89 PHE A N 1
ATOM 738 C CA . PHE A 1 89 ? -7.565 7.833 23.061 1.00 93.00 89 PHE A CA 1
ATOM 739 C C . PHE A 1 89 ? -6.739 8.673 24.035 1.00 93.00 89 PHE A C 1
ATOM 741 O O . PHE A 1 89 ? -7.287 9.243 24.979 1.00 93.00 89 PHE A O 1
ATOM 748 N N . PHE A 1 90 ? -5.431 8.745 23.811 1.00 90.50 90 PHE A N 1
ATOM 749 C CA . PHE A 1 90 ? -4.487 9.433 24.680 1.00 90.50 90 PHE A CA 1
ATOM 750 C C . PHE A 1 90 ? -4.004 10.702 24.003 1.00 90.50 90 PHE A C 1
ATOM 752 O O . PHE A 1 90 ? -3.482 10.667 22.894 1.00 90.50 90 PHE A O 1
ATOM 759 N N . HIS A 1 91 ? -4.171 11.839 24.663 1.00 88.00 91 HIS A N 1
ATOM 760 C CA . HIS A 1 91 ? -3.690 13.117 24.166 1.00 88.00 91 HIS A CA 1
ATOM 761 C C . HIS A 1 91 ? -3.318 14.013 25.343 1.00 88.00 91 HIS A C 1
ATOM 763 O O . HIS A 1 91 ? -4.161 14.363 26.174 1.00 88.00 91 HIS A O 1
ATOM 769 N N . LYS A 1 92 ? -2.035 14.373 25.415 1.00 77.00 92 LYS A N 1
ATOM 770 C CA . LYS A 1 92 ? -1.512 15.313 26.404 1.00 77.00 92 LYS A CA 1
ATOM 771 C C . LYS A 1 92 ? -1.899 16.727 25.969 1.00 77.00 92 LYS A C 1
ATOM 773 O O . LYS A 1 92 ? -1.261 17.291 25.089 1.00 77.00 92 LYS A O 1
ATOM 778 N N . ASN A 1 93 ? -2.944 17.290 26.570 1.00 64.00 93 ASN A N 1
ATOM 779 C CA . ASN A 1 93 ? -3.137 18.736 26.532 1.00 64.00 93 ASN A CA 1
ATOM 780 C C . ASN A 1 93 ? -2.373 19.349 27.705 1.00 64.00 93 ASN A C 1
ATOM 782 O O . ASN A 1 93 ? -2.599 18.968 28.854 1.00 64.00 93 ASN A O 1
ATOM 786 N N . ASP A 1 94 ? -1.505 20.317 27.422 1.00 46.41 94 ASP A N 1
ATOM 787 C CA . ASP A 1 94 ? -0.898 21.150 28.453 1.00 46.41 94 ASP A CA 1
ATOM 788 C C . ASP A 1 94 ? -1.994 21.950 29.171 1.00 46.41 94 ASP A C 1
ATOM 790 O O . ASP A 1 94 ? -2.544 22.902 28.615 1.00 46.41 94 ASP A O 1
ATOM 794 N N . LYS A 1 95 ? -2.271 21.524 30.413 1.00 44.75 95 LYS A N 1
ATOM 795 C CA . LYS A 1 95 ? -3.021 22.146 31.527 1.00 44.75 95 LYS A CA 1
ATOM 796 C C . LYS A 1 95 ? -4.237 21.320 31.973 1.00 44.75 95 LYS A C 1
ATOM 798 O O . LYS A 1 95 ? -5.298 21.427 31.361 1.00 44.75 95 LYS A O 1
ATOM 803 N N . PRO A 1 96 ? -4.138 20.580 33.094 1.00 41.91 96 PRO A N 1
ATOM 804 C CA . PRO A 1 96 ? -5.319 20.213 33.860 1.00 41.91 96 PRO A CA 1
ATOM 805 C C . PRO A 1 96 ? -5.871 21.493 34.500 1.00 41.91 96 PRO A C 1
ATOM 807 O O . PRO A 1 96 ? -5.245 22.070 35.393 1.00 41.91 96 PRO A O 1
ATOM 810 N N . SER A 1 97 ? -7.017 21.984 34.033 1.00 39.62 97 SER A N 1
ATOM 811 C CA . SER A 1 97 ? -7.772 22.975 34.798 1.00 39.62 97 SER A CA 1
ATOM 812 C C . SER A 1 97 ? -8.376 22.256 35.998 1.00 39.62 97 SER A C 1
ATOM 814 O O . SER A 1 97 ? -9.421 21.624 35.886 1.00 39.62 97 SER A O 1
ATOM 816 N N . GLN A 1 98 ? -7.701 22.321 37.147 1.00 43.50 98 GLN A N 1
ATOM 817 C CA . GLN A 1 98 ? -8.338 21.973 38.412 1.00 43.50 98 GLN A CA 1
ATOM 818 C C . GLN A 1 98 ? -9.581 22.858 38.561 1.00 43.50 98 GLN A C 1
ATOM 820 O O . GLN A 1 98 ? -9.461 24.079 38.520 1.00 43.50 98 GLN A O 1
ATOM 825 N N . ASN A 1 99 ? -10.747 22.225 38.702 1.00 42.81 99 ASN A N 1
ATOM 826 C CA . ASN A 1 99 ? -12.099 22.801 38.765 1.00 42.81 99 ASN A CA 1
ATOM 827 C C . ASN A 1 99 ? -12.856 22.883 37.429 1.00 42.81 99 ASN A C 1
ATOM 829 O O . ASN A 1 99 ? -13.166 23.964 36.933 1.00 42.81 99 ASN A O 1
ATOM 833 N N . SER A 1 100 ? -13.292 21.735 36.911 1.00 44.88 100 SER A N 1
ATOM 834 C CA . SER A 1 100 ? -14.593 21.665 36.236 1.00 44.88 100 SER A CA 1
ATOM 835 C C . SER A 1 100 ? -15.106 20.226 36.212 1.00 44.88 100 SER A C 1
ATOM 837 O O . SER A 1 100 ? -14.538 19.392 35.520 1.00 44.88 100 SER A O 1
ATOM 839 N N . GLU A 1 101 ? -16.215 19.944 36.900 1.00 46.22 101 GLU A N 1
ATOM 840 C CA . GLU A 1 101 ? -16.931 18.649 36.868 1.00 46.22 101 GLU A CA 1
ATOM 841 C C . GLU A 1 101 ? -17.493 18.278 35.473 1.00 46.22 101 GLU A C 1
ATOM 843 O O . GLU A 1 101 ? -18.094 17.224 35.301 1.00 46.22 101 GLU A O 1
ATOM 848 N N . ASN A 1 102 ? -17.263 19.120 34.460 1.00 46.62 102 ASN A N 1
ATOM 849 C CA . ASN A 1 102 ? -17.749 18.978 33.087 1.00 46.62 102 ASN A CA 1
ATOM 850 C C . ASN A 1 102 ? -16.613 18.772 32.063 1.00 46.62 102 ASN A C 1
ATOM 852 O O . ASN A 1 102 ? -16.731 19.204 30.914 1.00 46.62 102 ASN A O 1
ATOM 856 N N . GLU A 1 103 ? -15.490 18.153 32.444 1.00 57.88 103 GLU A N 1
ATOM 857 C CA . GLU A 1 103 ? -14.508 17.720 31.444 1.00 57.88 103 GLU A CA 1
ATOM 858 C C . GLU A 1 103 ? -15.110 16.607 30.570 1.00 57.88 103 GLU A C 1
ATOM 860 O O . GLU A 1 103 ? -15.654 15.611 31.047 1.00 57.88 103 GLU A O 1
ATOM 865 N N . GLN A 1 104 ? -15.068 16.806 29.251 1.00 61.69 104 GLN A N 1
ATOM 866 C CA . GLN A 1 104 ? -15.544 15.827 28.282 1.00 61.69 104 GLN A CA 1
ATOM 867 C C . GLN A 1 104 ? -14.633 14.586 28.344 1.00 61.69 104 GLN A C 1
ATOM 869 O O . GLN A 1 104 ? -13.614 14.515 27.661 1.00 61.69 104 GLN A O 1
ATOM 874 N N . ASN A 1 105 ? -15.017 13.591 29.146 1.00 79.12 105 ASN A N 1
ATOM 875 C CA . ASN A 1 105 ? -14.230 12.373 29.400 1.00 79.12 105 ASN A CA 1
ATOM 876 C C . ASN A 1 105 ? -14.216 11.372 28.227 1.00 79.12 105 ASN A C 1
ATOM 878 O O . ASN A 1 105 ? -13.695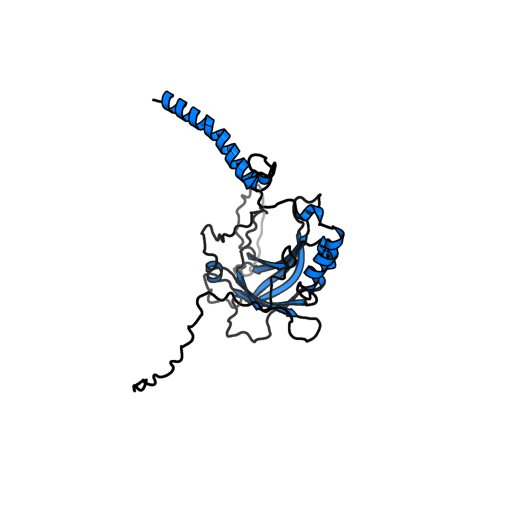 10.263 28.350 1.00 79.12 105 ASN A O 1
ATOM 882 N N . SER A 1 106 ? -14.812 11.722 27.084 1.00 86.69 106 SER A N 1
ATOM 883 C CA . SER A 1 106 ? -14.879 10.864 25.899 1.00 86.69 106 SER A CA 1
ATOM 884 C C . SER A 1 106 ? -14.762 11.655 24.600 1.00 86.69 106 SER A C 1
ATOM 886 O O . SER A 1 106 ? -15.161 12.816 24.511 1.00 86.69 106 SER A O 1
ATOM 888 N N . VAL A 1 107 ? -14.204 11.003 23.585 1.00 91.44 107 VAL A N 1
ATOM 889 C CA . VAL A 1 107 ? -14.077 11.497 22.212 1.00 91.44 107 VAL A CA 1
ATOM 890 C C . VAL A 1 107 ? -14.861 10.603 21.260 1.00 91.44 107 VAL A C 1
ATOM 892 O O . VAL A 1 107 ? -14.990 9.395 21.477 1.00 91.44 107 VAL A O 1
ATOM 895 N N . THR A 1 108 ? -15.362 11.183 20.170 1.00 94.56 108 THR A N 1
ATOM 896 C CA . THR A 1 108 ? -16.111 10.415 19.172 1.00 94.56 108 THR A CA 1
ATOM 897 C C . THR A 1 108 ? -15.142 9.796 18.175 1.00 94.56 108 THR A C 1
ATOM 899 O O . THR A 1 108 ? -14.491 10.501 17.412 1.00 94.56 108 THR A O 1
ATOM 902 N N . LEU A 1 109 ? -15.053 8.469 18.165 1.00 95.31 109 LEU A N 1
ATOM 903 C CA . LEU A 1 109 ? -14.306 7.701 17.177 1.00 95.31 109 LEU A CA 1
ATOM 904 C C . LEU A 1 109 ? -15.242 7.213 16.072 1.00 95.31 109 LEU A C 1
ATOM 906 O O . LEU A 1 109 ? -16.254 6.563 16.329 1.00 95.31 109 LEU A O 1
ATOM 910 N N . GLU A 1 110 ? -14.851 7.445 14.830 1.00 95.94 110 GLU A N 1
ATOM 911 C CA . GLU A 1 110 ? -15.431 6.851 13.637 1.00 95.94 110 GLU A CA 1
ATOM 912 C C . GLU A 1 110 ? -14.411 5.952 12.944 1.00 95.94 110 GLU A C 1
ATOM 914 O O . GLU A 1 110 ? -13.258 6.334 12.735 1.00 95.94 110 GLU A O 1
ATOM 919 N N . VAL A 1 111 ? -14.854 4.760 12.557 1.00 96.25 111 VAL A N 1
ATOM 920 C CA . VAL A 1 111 ? -14.048 3.805 11.798 1.00 96.25 111 VAL A CA 1
ATOM 921 C C . VAL A 1 111 ? -14.649 3.662 10.409 1.00 96.25 111 VAL A C 1
ATOM 923 O O . VAL A 1 111 ? -15.835 3.355 10.267 1.00 96.25 111 VAL A O 1
ATOM 926 N N . LEU A 1 112 ? -13.826 3.860 9.381 1.00 95.81 112 LEU A N 1
ATOM 927 C CA . LEU A 1 112 ? -14.204 3.678 7.984 1.00 95.81 112 LEU A CA 1
ATOM 928 C C . LEU A 1 112 ? -13.358 2.582 7.340 1.00 95.81 112 LEU A C 1
ATOM 930 O O . LEU A 1 112 ? -12.131 2.585 7.439 1.00 95.81 112 LEU A O 1
ATOM 934 N N . LEU A 1 113 ? -14.004 1.683 6.604 1.00 95.62 113 LEU A N 1
ATOM 935 C CA . LEU A 1 113 ? -13.329 0.768 5.699 1.00 95.62 113 LEU A CA 1
ATOM 936 C C . LEU A 1 113 ? -13.086 1.461 4.354 1.00 95.62 113 LEU A C 1
ATOM 938 O O . LEU A 1 113 ? -14.002 1.735 3.577 1.00 95.62 113 LEU A O 1
ATOM 942 N N . VAL A 1 114 ? -11.820 1.724 4.060 1.00 95.31 114 VAL A N 1
ATOM 943 C CA . VAL A 1 114 ? -11.359 2.331 2.815 1.00 95.31 114 VAL A CA 1
ATOM 944 C C . VAL A 1 114 ? -11.017 1.234 1.812 1.00 95.31 114 VAL A C 1
ATOM 946 O O . VAL A 1 114 ? -10.044 0.494 1.971 1.00 95.31 114 VAL A O 1
ATOM 949 N N . LYS A 1 115 ? -11.803 1.156 0.738 1.00 94.62 115 LYS A N 1
ATOM 950 C CA . LYS A 1 115 ? -11.579 0.268 -0.405 1.00 94.62 115 LYS A CA 1
ATOM 951 C C . LYS A 1 115 ? -10.908 1.061 -1.523 1.00 94.62 115 LYS A C 1
ATOM 953 O O . LYS A 1 115 ? -11.511 1.964 -2.107 1.00 94.62 115 LYS A O 1
ATOM 958 N N . VAL A 1 116 ? -9.657 0.729 -1.834 1.00 94.06 116 VAL A N 1
ATOM 959 C CA . VAL A 1 116 ? -8.937 1.316 -2.974 1.00 94.06 116 VAL A CA 1
ATOM 960 C C . VAL A 1 116 ? -9.140 0.412 -4.180 1.00 94.06 116 VAL A C 1
ATOM 962 O O . VAL A 1 116 ? -8.718 -0.742 -4.173 1.00 94.06 116 VAL A O 1
ATOM 965 N N . CYS A 1 117 ? -9.778 0.923 -5.227 1.00 92.44 117 CYS A N 1
ATOM 966 C CA . CYS A 1 117 ? -10.129 0.151 -6.414 1.00 92.44 117 CYS A CA 1
ATOM 967 C C . CYS A 1 117 ? -9.017 0.145 -7.470 1.00 92.44 117 CYS A C 1
ATOM 969 O O . CYS A 1 117 ? -8.164 1.034 -7.530 1.00 92.44 117 CYS A O 1
ATOM 971 N N . HIS A 1 118 ? -9.044 -0.847 -8.358 1.00 92.88 118 HIS A N 1
ATOM 972 C CA . HIS A 1 118 ? -8.205 -0.850 -9.550 1.00 92.88 118 HIS A CA 1
ATOM 973 C C . HIS A 1 118 ? -8.572 0.317 -10.474 1.00 92.88 118 HIS A C 1
ATOM 975 O O . HIS A 1 118 ? -9.740 0.552 -10.783 1.00 92.88 118 HIS A O 1
ATOM 981 N N . LYS A 1 119 ? -7.547 1.042 -10.932 1.00 93.06 119 LYS A N 1
ATOM 982 C CA . LYS A 1 119 ? -7.696 2.148 -11.880 1.00 93.06 119 LYS A CA 1
ATOM 983 C C . LYS A 1 119 ? -8.157 1.620 -13.240 1.00 93.06 119 LYS A C 1
ATOM 985 O O . LYS A 1 119 ? -7.475 0.772 -13.818 1.00 93.06 119 LYS A O 1
ATOM 990 N N . LYS A 1 120 ? -9.264 2.136 -13.776 1.00 93.06 120 LYS A N 1
ATOM 991 C CA . LYS A 1 120 ? -9.725 1.830 -15.140 1.00 93.06 120 LYS A CA 1
ATOM 992 C C . LYS A 1 120 ? -9.173 2.851 -16.138 1.00 93.06 120 LYS A C 1
ATOM 994 O O . LYS A 1 120 ? -8.651 3.891 -15.754 1.00 93.06 120 LYS A O 1
ATOM 999 N N . ARG A 1 121 ? -9.295 2.568 -17.443 1.00 93.88 121 ARG A N 1
ATOM 1000 C CA . ARG A 1 121 ? -8.760 3.419 -18.532 1.00 93.88 121 ARG A CA 1
ATOM 1001 C C . ARG A 1 121 ? -9.197 4.888 -18.426 1.00 93.88 121 ARG A C 1
ATOM 1003 O O . ARG A 1 121 ? -8.393 5.764 -18.716 1.00 93.88 121 ARG A O 1
ATOM 1010 N N . LYS A 1 122 ? -10.445 5.136 -18.011 1.00 95.56 122 LYS A N 1
ATOM 1011 C CA . LYS A 1 122 ? -11.015 6.486 -17.853 1.00 95.56 122 LYS A CA 1
ATOM 1012 C C . LYS A 1 122 ? -10.586 7.202 -16.565 1.00 95.56 122 LYS A C 1
ATOM 1014 O O . LYS A 1 122 ? -10.806 8.400 -16.441 1.00 95.56 122 LYS A O 1
ATOM 1019 N N . ASP A 1 123 ? -9.997 6.484 -15.611 1.00 91.75 123 ASP A N 1
ATOM 1020 C CA . ASP A 1 123 ? -9.675 7.024 -14.295 1.00 91.75 123 ASP A CA 1
ATOM 1021 C C . ASP A 1 123 ? -8.242 7.582 -14.280 1.00 91.75 123 ASP A C 1
ATOM 1023 O O . ASP A 1 123 ? -7.275 6.911 -14.658 1.00 91.75 123 ASP A O 1
ATOM 1027 N N . VAL A 1 124 ? -8.071 8.807 -13.778 1.00 93.94 124 VAL A N 1
ATOM 1028 C CA . VAL A 1 124 ? -6.743 9.436 -13.639 1.00 93.94 124 VAL A CA 1
ATOM 1029 C C . VAL A 1 124 ? -5.951 8.810 -12.480 1.00 93.94 124 VAL A C 1
ATOM 1031 O O . VAL A 1 124 ? -4.738 8.606 -12.581 1.00 93.94 124 VAL A O 1
ATOM 1034 N N . SER A 1 125 ? -6.638 8.412 -11.406 1.00 93.06 125 SER A N 1
ATOM 1035 C CA . SER A 1 125 ? -6.086 7.735 -10.223 1.00 93.06 125 SER A CA 1
ATOM 1036 C C . SER A 1 125 ? -6.973 6.570 -9.777 1.00 93.06 125 SER A C 1
ATOM 1038 O O . SER A 1 125 ? -8.109 6.457 -10.222 1.00 93.06 125 SER A O 1
ATOM 1040 N N . CYS A 1 126 ? -6.464 5.700 -8.899 1.00 92.88 126 CYS A N 1
ATOM 1041 C CA . CYS A 1 126 ? -7.263 4.623 -8.305 1.00 92.88 126 CYS A CA 1
ATOM 1042 C C . CYS A 1 126 ? -8.486 5.219 -7.577 1.00 92.88 126 CYS A C 1
ATOM 1044 O O . CYS A 1 126 ? -8.278 6.069 -6.706 1.00 92.88 126 CYS A O 1
ATOM 1046 N N . PRO A 1 127 ? -9.727 4.816 -7.908 1.00 93.88 127 PRO A N 1
ATOM 1047 C CA . PRO A 1 127 ? -10.907 5.258 -7.172 1.00 93.88 127 PRO A CA 1
ATOM 1048 C C . PRO A 1 127 ? -10.851 4.787 -5.716 1.00 93.88 127 PRO A C 1
ATOM 1050 O O . PRO A 1 127 ? -10.394 3.676 -5.443 1.00 93.88 127 PRO A O 1
ATOM 1053 N N . ILE A 1 128 ? -11.331 5.616 -4.792 1.00 94.06 128 ILE A N 1
ATOM 1054 C CA . ILE A 1 128 ? -11.381 5.305 -3.361 1.00 94.06 128 ILE A CA 1
ATOM 1055 C C . ILE A 1 128 ? -12.846 5.317 -2.931 1.00 94.06 128 ILE A C 1
ATOM 1057 O O . ILE A 1 128 ? -13.554 6.288 -3.190 1.00 94.06 128 ILE A O 1
ATOM 1061 N N . ARG A 1 129 ? -13.299 4.240 -2.287 1.00 93.06 129 ARG A N 1
ATOM 1062 C CA . ARG A 1 129 ? -14.608 4.166 -1.631 1.00 93.06 129 ARG A CA 1
ATOM 1063 C C . ARG A 1 129 ? -14.401 4.060 -0.129 1.00 93.06 129 ARG A C 1
ATOM 1065 O O . ARG A 1 129 ? -13.591 3.251 0.311 1.00 93.06 129 ARG A O 1
ATOM 1072 N N . GLN A 1 130 ? -15.125 4.862 0.638 1.00 93.94 130 GLN A N 1
ATOM 1073 C CA . GLN A 1 130 ? -15.128 4.790 2.096 1.00 93.94 130 GLN A CA 1
ATOM 1074 C C . GLN A 1 130 ? -16.482 4.247 2.538 1.00 93.94 130 GLN A C 1
ATOM 1076 O O . GLN A 1 130 ? -17.515 4.778 2.137 1.00 93.94 130 GLN A O 1
ATOM 1081 N N . VAL A 1 131 ? -16.464 3.170 3.315 1.00 93.38 131 VAL A N 1
ATOM 1082 C CA . VAL A 1 131 ? -17.656 2.547 3.889 1.00 93.38 131 VAL A CA 1
ATOM 1083 C C . VAL A 1 131 ? -17.607 2.800 5.396 1.00 93.38 131 VAL A C 1
ATOM 1085 O O . VAL A 1 131 ? -16.679 2.310 6.040 1.00 93.38 131 VAL A O 1
ATOM 1088 N N . PRO A 1 132 ? -18.525 3.597 5.970 1.00 93.75 132 PRO A N 1
ATOM 1089 C CA . PRO A 1 132 ? -18.579 3.800 7.413 1.00 93.75 132 PRO A CA 1
ATOM 1090 C C . PRO A 1 132 ? -18.896 2.475 8.107 1.00 93.75 132 PRO A C 1
ATOM 1092 O O . PRO A 1 132 ? -19.954 1.895 7.876 1.00 93.75 132 PRO A O 1
ATOM 1095 N N . THR A 1 133 ? -17.986 1.997 8.950 1.00 92.50 133 THR A N 1
ATOM 1096 C CA . THR A 1 133 ? -18.184 0.755 9.708 1.00 92.50 133 THR A CA 1
ATOM 1097 C C . THR A 1 133 ? -18.927 1.037 11.014 1.00 92.50 133 THR A C 1
ATOM 1099 O O . THR A 1 133 ? -19.728 0.226 11.467 1.00 92.50 133 THR A O 1
ATOM 1102 N N . GLY A 1 134 ? -18.695 2.203 11.622 1.00 91.12 134 GLY A N 1
ATOM 1103 C CA . GLY A 1 134 ? -19.463 2.660 12.776 1.00 91.12 134 GLY A CA 1
ATOM 1104 C C . GLY A 1 134 ? -18.806 3.799 13.545 1.00 91.12 134 GLY A C 1
ATOM 1105 O O . GLY A 1 134 ? -17.654 4.162 13.301 1.00 91.12 134 GLY A O 1
ATOM 1106 N N . LYS A 1 135 ? -19.570 4.353 14.491 1.00 94.00 135 LYS A N 1
ATOM 1107 C CA . LYS A 1 135 ? -19.149 5.415 15.411 1.00 94.00 135 LYS A CA 1
ATOM 1108 C C . LYS A 1 135 ? -19.316 4.957 16.856 1.00 94.00 135 LYS A C 1
ATOM 1110 O O . LYS A 1 135 ? -20.318 4.318 17.182 1.00 94.00 135 LYS A O 1
ATOM 1115 N N . LYS A 1 136 ? -18.352 5.275 17.717 1.00 93.69 136 LYS A N 1
ATOM 1116 C CA . LYS A 1 136 ? -18.364 4.957 19.151 1.00 93.69 136 LYS A CA 1
ATOM 1117 C C . LYS A 1 136 ? -17.760 6.105 19.955 1.00 93.69 136 LYS A C 1
ATOM 1119 O O . LYS A 1 136 ? -16.835 6.761 19.494 1.00 93.69 136 LYS A O 1
ATOM 1124 N N . GLN A 1 137 ? -18.269 6.320 21.164 1.00 92.88 137 GLN A N 1
ATOM 1125 C CA . GLN A 1 137 ? -17.592 7.155 22.155 1.00 92.88 137 GLN A CA 1
ATOM 1126 C C . GLN A 1 137 ? -16.476 6.332 22.798 1.00 92.88 137 GLN A C 1
ATOM 1128 O O . GLN A 1 137 ? -16.728 5.216 23.253 1.00 92.88 137 GLN A O 1
ATOM 1133 N N . VAL A 1 138 ? -15.259 6.865 22.804 1.00 92.31 138 VAL A N 1
ATOM 1134 C CA . VAL A 1 138 ? -14.057 6.237 23.370 1.00 92.31 138 VAL A CA 1
ATOM 1135 C C . VAL A 1 138 ? -13.540 7.135 24.493 1.00 92.31 138 VAL A C 1
ATOM 1137 O O . VAL A 1 138 ? -13.546 8.355 24.323 1.00 92.31 138 VAL A O 1
ATOM 1140 N N . PRO A 1 139 ? -13.125 6.588 25.647 1.00 91.38 139 PRO A N 1
ATOM 1141 C CA . PRO A 1 139 ? -12.646 7.411 26.751 1.00 91.38 139 PRO A CA 1
ATOM 1142 C C . PRO A 1 139 ? -11.371 8.181 26.377 1.00 91.38 139 PRO A C 1
ATOM 1144 O O . PRO A 1 139 ? -10.485 7.655 25.694 1.00 91.38 139 PRO A O 1
ATOM 1147 N N . LEU A 1 140 ? -11.293 9.430 26.836 1.00 89.75 140 LEU A N 1
ATOM 1148 C CA . LEU A 1 140 ? -10.130 10.305 26.692 1.00 89.75 140 LEU A CA 1
ATOM 1149 C C . LEU A 1 140 ? -9.217 10.130 27.910 1.00 89.75 140 LEU A C 1
ATOM 1151 O O . LEU A 1 140 ? -9.667 10.341 29.031 1.00 89.75 140 LEU A O 1
ATOM 1155 N N . ASN A 1 141 ? -7.948 9.779 27.688 1.00 89.19 141 ASN A N 1
ATOM 1156 C CA . ASN A 1 141 ? -6.939 9.554 28.733 1.00 89.19 141 ASN A CA 1
ATOM 1157 C C . ASN A 1 141 ? -7.439 8.669 29.902 1.00 89.19 141 ASN A C 1
ATOM 1159 O O . ASN A 1 141 ? -7.375 9.100 31.055 1.00 89.19 141 ASN A O 1
ATOM 1163 N N . PRO A 1 142 ? -7.968 7.456 29.643 1.00 85.12 142 PRO A N 1
ATOM 1164 C CA . PRO A 1 142 ? -8.482 6.617 30.718 1.00 85.12 142 PRO A CA 1
ATOM 1165 C C . PRO A 1 142 ? -7.363 6.170 31.674 1.00 85.12 142 PRO A C 1
ATOM 1167 O O . PRO A 1 142 ? -6.273 5.799 31.237 1.00 85.12 142 PRO A O 1
ATOM 1170 N N . ASP A 1 143 ? -7.647 6.162 32.979 1.00 78.81 143 ASP A N 1
ATOM 1171 C CA . ASP A 1 143 ? -6.728 5.628 33.988 1.00 78.81 143 ASP A CA 1
ATOM 1172 C C . ASP A 1 143 ? -6.732 4.095 33.928 1.00 78.81 143 ASP A C 1
ATOM 1174 O O . ASP A 1 143 ? -7.741 3.453 34.230 1.00 78.81 143 ASP A O 1
ATOM 1178 N N . ILE A 1 144 ? -5.597 3.504 33.546 1.00 67.00 144 ILE A N 1
ATOM 1179 C CA . ILE A 1 144 ? -5.411 2.051 33.390 1.00 67.00 144 ILE A CA 1
ATOM 1180 C C . ILE A 1 144 ? -5.804 1.287 34.668 1.00 67.00 144 ILE A C 1
ATOM 1182 O O . ILE A 1 144 ? -6.258 0.147 34.584 1.00 67.00 144 ILE A O 1
ATOM 1186 N N . ASN A 1 145 ? -5.705 1.919 35.842 1.00 64.19 145 ASN A N 1
ATOM 1187 C CA . ASN A 1 145 ? -5.986 1.283 37.129 1.00 64.19 145 ASN A CA 1
ATOM 1188 C C . ASN A 1 145 ? -7.476 1.262 37.518 1.00 64.19 145 ASN A C 1
ATOM 1190 O O . ASN A 1 145 ? -7.847 0.543 38.445 1.00 64.19 145 ASN A O 1
ATOM 1194 N N . GLN A 1 146 ? -8.338 2.036 36.846 1.00 59.91 146 GLN A N 1
ATOM 1195 C CA . GLN A 1 146 ? -9.745 2.223 37.247 1.00 59.91 146 GLN A CA 1
ATOM 1196 C C . GLN A 1 146 ? -10.759 1.549 36.312 1.00 59.91 146 GLN A C 1
ATOM 1198 O O . GLN A 1 146 ? -11.960 1.531 36.599 1.00 59.91 146 GLN A O 1
ATOM 1203 N N . ILE A 1 147 ? -10.315 0.976 35.191 1.00 60.12 147 ILE A N 1
ATOM 1204 C CA . ILE A 1 147 ? -11.227 0.416 34.192 1.00 60.12 147 ILE A CA 1
ATOM 1205 C C . ILE A 1 147 ? -11.562 -1.036 34.535 1.00 60.12 147 ILE A C 1
ATOM 1207 O O . ILE A 1 147 ? -10.691 -1.902 34.587 1.00 60.12 147 ILE A O 1
ATOM 1211 N N . LYS A 1 148 ? -12.855 -1.334 34.707 1.00 59.25 148 LYS A N 1
ATOM 1212 C CA . LYS A 1 148 ? -13.331 -2.720 34.804 1.00 59.25 148 LYS A CA 1
ATOM 1213 C C . LYS A 1 148 ? -13.115 -3.430 33.454 1.00 59.25 148 LYS A C 1
ATOM 1215 O O . LYS A 1 148 ? -13.653 -2.953 32.448 1.00 59.25 148 LYS A O 1
ATOM 1220 N N . PRO A 1 149 ? -12.392 -4.565 33.399 1.00 53.00 149 PRO A N 1
ATOM 1221 C CA . PRO A 1 149 ? -12.211 -5.316 32.161 1.00 53.00 149 PRO A CA 1
ATOM 1222 C C . PRO A 1 149 ? -13.572 -5.831 31.673 1.00 53.00 149 PRO A C 1
ATOM 1224 O O . PRO A 1 149 ? -14.217 -6.631 32.344 1.00 53.00 149 PRO A O 1
ATOM 1227 N N . GLY A 1 150 ? -14.035 -5.319 30.527 1.00 58.50 150 GLY A N 1
ATOM 1228 C CA . GLY A 1 150 ? -15.289 -5.741 29.886 1.00 58.50 150 GLY A CA 1
ATOM 1229 C C . GLY A 1 150 ? -16.188 -4.622 29.351 1.00 58.50 150 GLY A C 1
ATOM 1230 O O . GLY A 1 150 ? -17.091 -4.920 28.579 1.00 58.50 150 GLY A O 1
ATOM 1231 N N . ASN A 1 151 ? -15.947 -3.348 29.691 1.00 72.12 151 ASN A N 1
ATOM 1232 C CA . ASN A 1 151 ? -16.818 -2.236 29.265 1.00 72.12 151 ASN A CA 1
ATOM 1233 C C . ASN A 1 151 ? -16.248 -1.376 28.115 1.00 72.12 151 ASN A C 1
ATOM 1235 O O . ASN A 1 151 ? -16.636 -0.222 27.941 1.00 72.12 151 ASN A O 1
ATOM 1239 N N . PHE A 1 152 ? -15.296 -1.909 27.344 1.00 83.75 152 PHE A N 1
ATOM 1240 C CA . PHE A 1 152 ? -14.662 -1.166 26.255 1.00 83.75 152 PHE A CA 1
ATOM 1241 C C . PHE A 1 152 ? -15.542 -1.129 24.993 1.00 83.75 152 PHE A C 1
ATOM 1243 O O . PHE A 1 152 ? -16.063 -2.171 24.571 1.00 83.75 152 PHE A O 1
ATOM 1250 N N . PRO A 1 153 ? -15.691 0.039 24.339 1.00 89.88 153 PRO A N 1
ATOM 1251 C CA . PRO A 1 153 ? -16.454 0.151 23.104 1.00 89.88 153 PRO A CA 1
ATOM 1252 C C . PRO A 1 153 ? -15.842 -0.743 22.021 1.00 89.88 153 PRO A C 1
ATOM 1254 O O . PRO A 1 153 ? -14.665 -0.627 21.684 1.00 89.88 153 PRO A O 1
ATOM 1257 N N . SER A 1 154 ? -16.663 -1.632 21.464 1.00 90.44 154 SER A N 1
ATOM 1258 C CA . SER A 1 154 ? -16.249 -2.572 20.421 1.00 90.44 154 SER A CA 1
ATOM 1259 C C . SER A 1 154 ? -17.033 -2.370 19.125 1.00 90.44 154 SER A C 1
ATOM 1261 O O . SER A 1 154 ? -18.200 -1.962 19.139 1.00 90.44 154 SER A O 1
ATOM 1263 N N . LEU A 1 155 ? -16.379 -2.656 18.002 1.00 92.31 155 LEU A N 1
ATOM 1264 C CA . LEU A 1 155 ? -16.921 -2.612 16.649 1.00 92.31 155 LEU A CA 1
ATOM 1265 C C . LEU A 1 155 ? -16.481 -3.869 15.891 1.00 92.31 155 LEU A C 1
ATOM 1267 O O . LEU A 1 155 ? -15.334 -4.286 16.016 1.00 92.31 155 LEU A O 1
ATOM 1271 N N . ALA A 1 156 ? -17.365 -4.443 15.078 1.00 90.50 156 ALA A N 1
ATOM 1272 C CA . ALA A 1 156 ? -17.028 -5.545 14.184 1.00 90.50 156 ALA A CA 1
ATOM 1273 C C . ALA A 1 156 ? -17.156 -5.100 12.721 1.00 90.50 156 ALA A C 1
ATOM 1275 O O . ALA A 1 156 ? -18.154 -4.494 12.334 1.00 90.50 156 ALA A O 1
ATOM 1276 N N . VAL A 1 157 ? -16.148 -5.407 11.909 1.00 89.81 157 VAL A N 1
ATOM 1277 C CA . VAL A 1 157 ? -16.178 -5.288 10.448 1.00 89.81 157 VAL A CA 1
ATOM 1278 C C . VAL A 1 157 ? -16.469 -6.683 9.900 1.00 89.81 157 VAL A C 1
ATOM 1280 O O . VAL A 1 157 ? -15.730 -7.627 10.184 1.00 89.81 157 VAL A O 1
ATOM 1283 N N . SER A 1 158 ? -17.546 -6.829 9.127 1.00 87.62 158 SER A N 1
ATOM 1284 C CA . SER A 1 158 ? -17.926 -8.136 8.584 1.00 87.62 158 SER A CA 1
ATOM 1285 C C . SER A 1 158 ? -16.896 -8.672 7.591 1.00 87.62 158 SER A C 1
ATOM 1287 O O . SER A 1 158 ? -16.368 -7.920 6.772 1.00 87.62 158 SER A O 1
ATOM 1289 N N . SER A 1 159 ? -16.657 -9.986 7.627 1.00 84.62 159 SER A N 1
ATOM 1290 C CA . SER A 1 159 ? -15.837 -10.705 6.641 1.00 84.62 159 SER A CA 1
ATOM 1291 C C . SER A 1 159 ? -16.334 -10.486 5.206 1.00 84.62 159 SER A C 1
ATOM 1293 O O . SER A 1 159 ? -15.533 -10.331 4.281 1.00 84.62 159 SER A O 1
ATOM 1295 N N . ASN A 1 160 ? -17.654 -10.356 5.034 1.00 84.38 160 ASN A N 1
ATOM 1296 C CA . ASN A 1 160 ? -18.315 -10.092 3.753 1.00 84.38 160 ASN A CA 1
ATOM 1297 C C . ASN A 1 160 ? -17.846 -8.785 3.096 1.00 84.38 160 ASN A C 1
ATOM 1299 O O . ASN A 1 160 ? -17.851 -8.661 1.873 1.00 84.38 160 ASN A O 1
ATOM 1303 N N . GLU A 1 161 ? -17.377 -7.807 3.875 1.00 85.94 161 GLU A N 1
ATOM 1304 C CA . GLU A 1 161 ? -16.857 -6.552 3.327 1.00 85.94 161 GLU A CA 1
ATOM 1305 C C . GLU A 1 161 ? -15.526 -6.728 2.576 1.00 85.94 161 GLU A C 1
ATOM 1307 O O . GLU A 1 161 ? -15.183 -5.897 1.721 1.00 85.94 161 GLU A O 1
ATOM 1312 N N . PHE A 1 162 ? -14.800 -7.815 2.859 1.00 84.75 162 PHE A N 1
ATOM 1313 C CA . PHE A 1 162 ? -13.510 -8.168 2.261 1.00 84.75 162 PHE A CA 1
ATOM 1314 C C . PHE A 1 162 ? -13.636 -9.154 1.089 1.00 84.75 162 PHE A C 1
ATOM 1316 O O . PHE A 1 162 ? -12.651 -9.786 0.703 1.00 84.75 162 PHE A O 1
ATOM 1323 N N . GLU A 1 163 ? -14.835 -9.277 0.513 1.00 75.56 163 GLU A N 1
ATOM 1324 C CA . GLU A 1 163 ? -15.212 -10.365 -0.386 1.00 75.56 163 GLU A CA 1
ATOM 1325 C C . GLU A 1 163 ? -14.163 -10.698 -1.475 1.00 75.56 163 GLU A C 1
ATOM 1327 O O . GLU A 1 163 ? -13.735 -9.813 -2.238 1.00 75.56 163 GLU A O 1
ATOM 1332 N N . PRO A 1 164 ? -13.776 -11.983 -1.621 1.00 68.88 164 PRO A N 1
ATOM 1333 C CA . PRO A 1 164 ? -12.839 -12.414 -2.654 1.00 68.88 164 PRO A CA 1
ATOM 1334 C C . PRO A 1 164 ? -13.381 -12.240 -4.072 1.00 68.88 164 PRO A C 1
ATOM 1336 O O . PRO A 1 164 ? -12.594 -12.058 -4.994 1.00 68.88 164 PRO A O 1
ATOM 1339 N N . SER A 1 165 ? -14.699 -12.274 -4.279 1.00 70.50 165 SER A N 1
ATOM 1340 C CA . SER A 1 165 ? -15.325 -12.104 -5.601 1.00 70.50 165 SER A CA 1
ATOM 1341 C C . SER A 1 165 ? -15.021 -10.717 -6.193 1.00 70.50 165 SER A C 1
ATOM 1343 O O . SER A 1 165 ? -14.649 -10.587 -7.364 1.00 70.50 165 SER A O 1
ATOM 1345 N N . ASN A 1 166 ? -15.010 -9.682 -5.347 1.00 73.31 166 ASN A N 1
ATOM 1346 C CA . ASN A 1 166 ? -14.670 -8.298 -5.691 1.00 73.31 166 ASN A CA 1
ATOM 1347 C C . ASN A 1 166 ? -13.172 -8.072 -5.936 1.00 73.31 166 ASN A C 1
ATOM 1349 O O . ASN A 1 166 ? -12.723 -6.947 -6.169 1.00 73.31 166 ASN A O 1
ATOM 1353 N N . SER A 1 167 ? -12.396 -9.153 -5.940 1.00 70.81 167 SER A N 1
ATOM 1354 C CA . SER A 1 167 ? -10.960 -9.189 -6.148 1.00 70.81 167 SER A CA 1
ATOM 1355 C C . SER A 1 167 ? -10.467 -8.353 -7.329 1.00 70.81 167 SER A C 1
ATOM 1357 O O . SER A 1 167 ? -9.539 -7.555 -7.226 1.00 70.81 167 SER A O 1
ATOM 1359 N N . HIS A 1 168 ? -11.128 -8.518 -8.462 1.00 78.81 168 HIS A N 1
ATOM 1360 C CA . HIS A 1 168 ? -10.781 -7.866 -9.712 1.00 78.81 168 HIS A CA 1
ATOM 1361 C C . HIS A 1 168 ? -11.110 -6.359 -9.715 1.00 78.81 168 HIS A C 1
ATOM 1363 O O . HIS A 1 168 ? -10.620 -5.619 -10.569 1.00 78.81 168 HIS A O 1
ATOM 1369 N N . MET A 1 169 ? -11.927 -5.888 -8.764 1.00 85.44 169 MET A N 1
ATOM 1370 C CA . MET A 1 169 ? -12.333 -4.487 -8.635 1.00 85.44 169 MET A CA 1
ATOM 1371 C C . MET A 1 169 ? -11.579 -3.755 -7.529 1.00 85.44 169 MET A C 1
ATOM 1373 O O . MET A 1 169 ? -11.184 -2.606 -7.734 1.00 85.44 169 MET A O 1
ATOM 1377 N N . VAL A 1 170 ? -11.361 -4.403 -6.383 1.00 91.62 170 VAL A N 1
ATOM 1378 C CA . VAL A 1 170 ? -10.712 -3.810 -5.208 1.00 91.62 170 VAL A CA 1
ATOM 1379 C C . VAL A 1 170 ? -9.266 -4.282 -5.109 1.00 91.62 170 VAL A C 1
ATOM 1381 O O . VAL A 1 170 ? -8.981 -5.474 -5.016 1.00 91.62 170 VAL A O 1
ATOM 1384 N N . LYS A 1 171 ? -8.353 -3.311 -5.105 1.00 91.94 171 LYS A N 1
ATOM 1385 C CA . LYS A 1 171 ? -6.910 -3.521 -5.043 1.00 91.94 171 LYS A CA 1
ATOM 1386 C C . LYS A 1 171 ? -6.425 -3.746 -3.614 1.00 91.94 171 LYS A C 1
ATOM 1388 O O . LYS A 1 171 ? -5.552 -4.578 -3.418 1.00 91.94 171 LYS A O 1
ATOM 1393 N N . SER A 1 172 ? -6.927 -2.985 -2.644 1.00 92.69 172 SER A N 1
ATOM 1394 C CA . SER A 1 172 ? -6.506 -3.076 -1.239 1.00 92.69 172 SER A CA 1
ATOM 1395 C C . SER A 1 172 ? -7.581 -2.551 -0.291 1.00 92.69 172 SER A C 1
ATOM 1397 O O . SER A 1 172 ? -8.421 -1.736 -0.688 1.00 92.69 172 SER A O 1
ATOM 1399 N N . TYR A 1 173 ? -7.499 -2.981 0.968 1.00 93.62 173 TYR A N 1
ATOM 1400 C CA . TYR A 1 173 ? -8.412 -2.601 2.044 1.00 93.62 173 TYR A CA 1
ATOM 1401 C C . TYR A 1 173 ? -7.628 -1.967 3.194 1.00 93.62 173 TYR A C 1
ATOM 1403 O O . TYR A 1 173 ? -6.626 -2.526 3.644 1.00 93.62 173 TYR A O 1
ATOM 1411 N N . SER A 1 174 ? -8.092 -0.825 3.691 1.00 95.12 174 SER A N 1
ATOM 1412 C CA . SER A 1 174 ? -7.513 -0.140 4.850 1.00 95.12 174 SER A CA 1
ATOM 1413 C C . SER A 1 174 ? -8.604 0.283 5.827 1.00 95.12 174 SER A C 1
ATOM 1415 O O . SER A 1 174 ? -9.697 0.637 5.402 1.00 95.12 174 SER A O 1
ATOM 1417 N N . LEU A 1 175 ? -8.302 0.300 7.119 1.00 96.00 175 LEU A N 1
ATOM 1418 C CA . LEU A 1 175 ? -9.108 0.973 8.131 1.00 96.00 175 LEU A CA 1
ATOM 1419 C C . LEU A 1 175 ? -8.625 2.415 8.272 1.00 96.00 175 LEU A C 1
ATOM 1421 O O . LEU A 1 175 ? -7.421 2.657 8.347 1.00 96.00 175 LEU A O 1
ATOM 1425 N N . LEU A 1 176 ? -9.558 3.357 8.294 1.00 96.56 176 LEU A N 1
ATOM 1426 C CA . LEU A 1 176 ? -9.327 4.759 8.617 1.00 96.56 176 LEU A CA 1
ATOM 1427 C C . LEU A 1 176 ? -10.035 5.061 9.937 1.00 96.56 176 LEU A C 1
ATOM 1429 O O . LEU A 1 176 ? -11.254 4.931 10.033 1.00 96.56 176 LEU A O 1
ATOM 1433 N N . PHE A 1 177 ? -9.259 5.459 10.934 1.00 96.38 177 PHE A N 1
ATOM 1434 C CA . PHE A 1 177 ? -9.732 5.913 12.232 1.00 96.38 177 PHE A CA 1
ATOM 1435 C C . PHE A 1 177 ? -9.807 7.433 12.208 1.00 96.38 177 PHE A C 1
ATOM 1437 O O . PHE A 1 177 ? -8.824 8.089 11.863 1.00 96.38 177 PHE A O 1
ATOM 1444 N N . ARG A 1 178 ? -10.963 7.986 12.567 1.00 95.69 178 ARG A N 1
ATOM 1445 C CA . ARG A 1 178 ? -11.195 9.424 12.691 1.00 95.69 178 ARG A CA 1
ATOM 1446 C C . ARG A 1 178 ? -11.728 9.717 14.084 1.00 95.69 178 ARG A C 1
ATOM 1448 O O . ARG A 1 178 ? -12.837 9.313 14.410 1.00 95.69 178 ARG A O 1
ATOM 1455 N N . VAL A 1 179 ? -10.940 10.401 14.900 1.00 94.56 179 VAL A N 1
ATOM 1456 C CA . VAL A 1 179 ? -11.333 10.837 16.242 1.00 94.56 179 VAL A CA 1
ATOM 1457 C C . VAL A 1 179 ? -11.680 12.311 16.170 1.00 94.56 179 VAL A C 1
ATOM 1459 O O . VAL A 1 179 ? -10.827 13.112 15.795 1.00 94.56 179 VAL A O 1
ATOM 1462 N N . THR A 1 180 ? -12.908 12.674 16.524 1.00 91.69 180 THR A N 1
ATOM 1463 C CA . THR A 1 180 ? -13.306 14.073 16.659 1.00 91.69 180 THR A CA 1
ATOM 1464 C C . THR A 1 180 ? -13.465 14.444 18.126 1.00 91.69 180 THR A C 1
ATOM 1466 O O . THR A 1 180 ? -14.042 13.708 18.939 1.00 91.69 180 THR A O 1
ATOM 1469 N N . ARG A 1 181 ? -12.887 15.592 18.475 1.00 83.81 181 ARG A N 1
ATOM 1470 C CA . ARG A 1 181 ? -12.974 16.191 19.798 1.00 83.81 181 ARG A CA 1
ATOM 1471 C C . ARG A 1 181 ? -13.759 17.494 19.676 1.00 83.81 181 ARG A C 1
ATOM 1473 O O . ARG A 1 181 ? -13.269 18.410 19.011 1.00 83.81 181 ARG A O 1
ATOM 1480 N N . PRO A 1 182 ? -14.931 17.611 20.325 1.00 72.50 182 PRO A N 1
ATOM 1481 C CA . PRO A 1 182 ? -15.672 18.862 20.318 1.00 72.50 182 PRO A CA 1
ATOM 1482 C C . PRO A 1 182 ? -14.814 19.974 20.937 1.00 72.50 182 PRO A C 1
ATOM 1484 O O . PRO A 1 182 ? -14.183 19.772 21.978 1.00 72.50 182 PRO A O 1
ATOM 1487 N N . GLY A 1 183 ? -14.772 21.129 20.270 1.00 64.69 183 GLY A N 1
ATOM 1488 C CA . GLY A 1 183 ? -14.103 22.326 20.778 1.00 64.69 183 GLY A CA 1
ATOM 1489 C C . GLY A 1 183 ? -14.726 22.773 22.101 1.00 64.69 183 GLY A C 1
ATOM 1490 O O . GLY A 1 183 ? -15.937 22.632 22.311 1.00 64.69 183 GLY A O 1
ATOM 1491 N N . ARG A 1 184 ? -13.903 23.278 23.025 1.00 55.53 184 ARG A N 1
ATOM 1492 C CA . ARG A 1 184 ? -14.382 23.758 24.326 1.00 55.53 184 ARG A CA 1
ATOM 1493 C C . ARG A 1 184 ? -15.173 25.043 24.069 1.00 55.53 184 ARG A C 1
ATOM 1495 O O . ARG A 1 184 ? -14.588 26.073 23.761 1.00 55.53 184 ARG A O 1
ATOM 1502 N N . ARG A 1 185 ? -16.504 25.007 24.191 1.00 47.81 185 ARG A N 1
ATOM 1503 C CA . ARG A 1 185 ? -17.280 26.252 24.264 1.00 47.81 185 ARG A CA 1
ATOM 1504 C C . ARG A 1 185 ? -16.999 26.872 25.627 1.00 47.81 185 ARG A C 1
ATOM 1506 O O . ARG A 1 185 ? -17.340 26.277 26.649 1.00 47.81 185 ARG A O 1
ATOM 1513 N N . GLU A 1 186 ? -16.363 28.034 25.661 1.00 36.84 186 GLU A N 1
ATOM 1514 C CA . GLU A 1 186 ? -16.355 28.864 26.862 1.00 36.84 186 GLU A CA 1
ATOM 1515 C C . GLU A 1 186 ? -17.796 29.315 27.121 1.00 36.84 186 GLU A C 1
ATOM 1517 O O . GLU A 1 186 ? -18.322 30.211 26.465 1.00 36.84 186 GLU A O 1
ATOM 1522 N N . PHE A 1 187 ? -18.476 28.642 28.047 1.00 41.00 187 PHE A N 1
ATOM 1523 C CA . PHE A 1 187 ? -19.734 29.127 28.597 1.00 41.00 187 PHE A CA 1
ATOM 1524 C C . PHE A 1 187 ? -19.397 30.258 29.574 1.00 41.00 187 PHE A C 1
ATOM 1526 O O . PHE A 1 187 ? -19.326 30.046 30.783 1.00 41.00 187 PHE A O 1
ATOM 1533 N N . ASN A 1 188 ? -19.116 31.454 29.050 1.00 33.97 188 ASN A N 1
ATOM 1534 C CA . ASN A 1 188 ? -19.118 32.653 29.879 1.00 33.97 188 ASN A CA 1
ATOM 1535 C C . ASN A 1 188 ? -20.565 32.930 30.288 1.00 33.97 188 ASN A C 1
ATOM 1537 O O . ASN A 1 188 ? -21.435 33.184 29.455 1.00 33.97 188 ASN A O 1
ATOM 1541 N N . GLY A 1 189 ? -20.805 32.772 31.585 1.00 35.16 189 GLY A N 1
ATOM 1542 C CA . GLY A 1 189 ? -22.117 32.807 32.193 1.00 35.16 189 GLY A CA 1
ATOM 1543 C C . GLY A 1 189 ? -22.741 34.198 32.269 1.00 35.16 189 GLY A C 1
ATOM 1544 O O . GLY A 1 189 ? -22.066 35.218 32.219 1.00 35.16 189 GLY A O 1
ATOM 1545 N N . MET A 1 190 ? -24.060 34.153 32.460 1.00 38.62 190 MET A N 1
ATOM 1546 C CA . MET A 1 190 ? -24.872 35.064 33.267 1.00 38.62 190 MET A CA 1
ATOM 1547 C C . MET A 1 190 ? -24.728 36.565 32.974 1.00 38.62 190 MET A C 1
ATOM 1549 O O . MET A 1 190 ? -23.876 37.244 33.537 1.00 38.62 190 MET A O 1
ATOM 1553 N N . ILE A 1 191 ? -25.694 37.120 32.238 1.00 30.55 191 ILE A N 1
ATOM 1554 C CA . ILE A 1 191 ? -26.245 38.419 32.631 1.00 30.55 191 ILE A CA 1
ATOM 1555 C C . ILE A 1 191 ? -27.712 38.222 33.004 1.00 30.55 191 ILE A C 1
ATOM 1557 O O . ILE A 1 191 ? -28.483 37.598 32.274 1.00 30.55 191 ILE A O 1
ATOM 1561 N N . ASN A 1 192 ? -28.027 38.676 34.212 1.00 33.78 192 ASN A N 1
ATOM 1562 C CA . ASN A 1 192 ? -29.344 38.675 34.820 1.00 33.78 192 ASN A CA 1
ATOM 1563 C C . ASN A 1 192 ? -30.376 39.347 33.916 1.00 33.78 192 ASN A C 1
ATOM 1565 O O . ASN A 1 192 ? -30.079 40.308 33.206 1.00 33.78 192 ASN A O 1
ATOM 1569 N N . GLY A 1 193 ? -31.608 38.850 34.002 1.00 37.94 193 GLY A N 1
ATOM 1570 C CA . GLY A 1 193 ? -32.762 39.581 33.522 1.00 37.94 193 GLY A CA 1
ATOM 1571 C C . GLY A 1 193 ? -32.947 40.855 34.334 1.00 37.94 193 GLY A C 1
ATOM 1572 O O . GLY A 1 193 ? -32.983 40.796 35.554 1.00 37.94 193 GLY A O 1
ATOM 1573 N N . GLU A 1 194 ? -33.083 41.970 33.630 1.00 32.06 194 GLU A N 1
ATOM 1574 C CA . GLU A 1 194 ? -33.819 43.163 34.038 1.00 32.06 194 GLU A CA 1
ATOM 1575 C C . GLU A 1 194 ? -34.100 43.942 32.745 1.00 32.06 194 GLU A C 1
ATOM 1577 O O . GLU A 1 194 ? -33.242 44.626 32.197 1.00 32.06 194 GLU A O 1
ATOM 1582 N N . THR A 1 195 ? -35.298 43.763 32.187 1.00 30.86 195 THR A N 1
ATOM 1583 C CA . THR A 1 195 ? -35.851 44.677 31.179 1.00 30.86 195 THR A CA 1
ATOM 1584 C C . THR A 1 195 ? -37.075 45.323 31.802 1.00 30.86 195 THR A C 1
ATOM 1586 O O . THR A 1 195 ? -38.174 44.789 31.728 1.00 30.86 195 THR A O 1
ATOM 1589 N N . ASN A 1 196 ? -36.849 46.465 32.452 1.00 33.00 196 ASN A N 1
ATOM 1590 C CA . ASN A 1 196 ? -37.876 47.474 32.664 1.00 33.00 196 ASN A CA 1
ATOM 1591 C C . ASN A 1 196 ? -37.616 48.606 31.663 1.00 33.00 196 ASN A C 1
ATOM 1593 O O . ASN A 1 196 ? -36.572 49.248 31.700 1.00 33.00 196 ASN A O 1
ATOM 1597 N N . GLU A 1 197 ? -38.562 48.728 30.734 1.00 35.97 197 GLU A N 1
ATOM 1598 C CA . GLU A 1 197 ? -39.135 49.939 30.133 1.00 35.97 197 GLU A CA 1
ATOM 1599 C C . GLU A 1 197 ? -38.239 51.188 29.992 1.00 35.97 197 GLU A C 1
ATOM 1601 O O . GLU A 1 197 ? -37.807 51.760 30.989 1.00 35.97 197 GLU A O 1
ATOM 1606 N N . ASN A 1 198 ? -38.042 51.661 28.747 1.00 31.70 198 ASN A N 1
ATOM 1607 C CA . ASN A 1 198 ? -38.400 53.017 28.266 1.00 31.70 198 ASN A CA 1
ATOM 1608 C C . ASN A 1 198 ? -37.786 53.343 26.872 1.00 31.70 198 ASN A C 1
ATOM 1610 O O . ASN A 1 198 ? -36.577 53.463 26.731 1.00 31.70 198 ASN A O 1
ATOM 1614 N N . ILE A 1 199 ? -38.667 53.453 25.864 1.00 34.38 199 ILE A N 1
ATOM 1615 C CA . ILE A 1 199 ? -38.924 54.605 24.960 1.00 34.38 199 ILE A CA 1
ATOM 1616 C C . ILE A 1 199 ? -37.795 55.242 24.084 1.00 34.38 199 ILE A C 1
ATOM 1618 O O . ILE A 1 199 ? -36.761 55.684 24.567 1.00 34.38 199 ILE A O 1
ATOM 1622 N N . ASP A 1 200 ? -38.176 55.399 22.801 1.00 29.39 200 ASP A N 1
ATOM 1623 C CA . ASP A 1 200 ? -37.853 56.392 21.743 1.00 29.39 200 ASP A CA 1
ATOM 1624 C C . ASP A 1 200 ? -36.635 56.332 20.784 1.00 29.39 200 ASP A C 1
ATOM 1626 O O . ASP A 1 200 ? -35.500 56.634 21.125 1.00 29.39 200 ASP A O 1
ATOM 1630 N N . VAL A 1 201 ? -36.983 56.052 19.511 1.00 30.89 201 VAL A N 1
ATOM 1631 C CA . VAL A 1 201 ? -36.955 56.951 18.324 1.00 30.89 201 VAL A CA 1
ATOM 1632 C C . VAL A 1 201 ? -35.613 57.441 17.731 1.00 30.89 201 VAL A C 1
ATOM 1634 O O . VAL A 1 201 ? -34.878 58.232 18.304 1.00 30.89 201 VAL A O 1
ATOM 1637 N N . ASN A 1 202 ? -35.477 57.083 16.443 1.00 27.39 202 ASN A N 1
ATOM 1638 C CA . ASN A 1 202 ? -34.882 57.798 15.298 1.00 27.39 202 ASN A CA 1
ATOM 1639 C C . ASN A 1 202 ? -33.470 57.448 14.770 1.00 27.39 202 ASN A C 1
ATOM 1641 O O . ASN A 1 202 ? -32.460 57.686 15.416 1.00 27.39 202 ASN A O 1
ATOM 1645 N N . GLU A 1 203 ? -33.481 56.947 13.522 1.00 30.47 203 GLU A N 1
ATOM 1646 C CA . GLU A 1 203 ? -32.766 57.443 12.322 1.00 30.47 203 GLU A CA 1
ATOM 1647 C C . GLU A 1 203 ? -31.234 57.631 12.350 1.00 30.47 203 GLU A C 1
ATOM 1649 O O . GLU A 1 203 ? -30.730 58.517 13.021 1.00 30.47 203 GLU A O 1
ATOM 1654 N N . GLU A 1 204 ? -30.499 56.810 11.573 1.00 26.88 204 GLU A N 1
ATOM 1655 C CA . GLU A 1 204 ? -29.699 57.190 10.375 1.00 26.88 204 GLU A CA 1
ATOM 1656 C C . GLU A 1 204 ? -28.708 56.051 9.983 1.00 26.88 204 GLU A C 1
ATOM 1658 O O . GLU A 1 204 ? -27.905 55.571 10.782 1.00 26.88 204 GLU A O 1
ATOM 1663 N N . LEU A 1 205 ? -28.759 55.584 8.727 1.00 35.09 205 LEU A N 1
ATOM 1664 C CA . LEU A 1 205 ? -27.689 54.805 8.049 1.00 35.09 205 LEU A CA 1
ATOM 1665 C C . LEU A 1 205 ? -26.507 55.765 7.706 1.00 35.09 205 LEU A C 1
ATOM 1667 O O . LEU A 1 205 ? -26.757 56.963 7.777 1.00 35.09 205 LEU A O 1
ATOM 1671 N N . PRO A 1 206 ? -25.285 55.377 7.226 1.00 40.69 206 PRO A N 1
ATOM 1672 C CA . PRO A 1 206 ? -24.877 54.114 6.583 1.00 40.69 206 PRO A CA 1
ATOM 1673 C C . PRO A 1 206 ? -23.406 53.628 6.832 1.00 40.69 206 PRO A C 1
ATOM 1675 O O . PRO A 1 206 ? -22.574 54.268 7.462 1.00 40.69 206 PRO A O 1
ATOM 1678 N N . ALA A 1 207 ? -23.063 52.499 6.189 1.00 34.31 207 ALA A N 1
ATOM 1679 C CA . ALA A 1 207 ? -21.729 52.101 5.699 1.00 34.31 207 ALA A CA 1
ATOM 1680 C C . ALA A 1 207 ? -20.589 51.771 6.694 1.00 34.31 207 ALA A C 1
ATOM 1682 O O . ALA A 1 207 ? -19.943 52.654 7.246 1.00 34.31 207 ALA A O 1
ATOM 1683 N N . ARG A 1 208 ? -20.139 50.500 6.693 1.00 37.03 208 ARG A N 1
ATOM 1684 C CA . ARG A 1 208 ? -18.710 50.157 6.479 1.00 37.03 208 ARG A CA 1
ATOM 1685 C C . ARG A 1 208 ? -18.460 48.654 6.319 1.00 37.03 208 ARG A C 1
ATOM 1687 O O . ARG A 1 208 ? -18.904 47.829 7.107 1.00 37.03 208 ARG A O 1
ATOM 1694 N N . ARG A 1 209 ? -17.675 48.338 5.284 1.00 43.47 209 ARG A N 1
ATOM 1695 C CA . ARG A 1 209 ? -17.041 47.049 4.957 1.00 43.47 209 ARG A CA 1
ATOM 1696 C C . ARG A 1 209 ? -16.665 46.243 6.214 1.00 43.47 209 ARG A C 1
ATOM 1698 O O . ARG A 1 209 ? -15.713 46.608 6.907 1.00 43.47 209 ARG A O 1
ATOM 1705 N N . LYS A 1 210 ? -17.348 45.120 6.465 1.00 35.78 210 LYS A N 1
ATOM 1706 C CA . LYS A 1 210 ? -16.943 44.155 7.496 1.00 35.78 210 LYS A CA 1
ATOM 1707 C C . LYS A 1 210 ? -15.735 43.376 6.974 1.00 35.78 210 LYS A C 1
ATOM 1709 O O . LYS A 1 210 ? -15.847 42.466 6.160 1.00 35.78 210 LYS A O 1
ATOM 1714 N N . ARG A 1 211 ? -14.560 43.842 7.395 1.00 35.41 211 ARG A N 1
ATOM 1715 C CA . ARG A 1 211 ? -13.268 43.162 7.292 1.00 35.41 211 ARG A CA 1
ATOM 1716 C C . ARG A 1 211 ? -13.451 41.743 7.847 1.00 35.41 211 ARG A C 1
ATOM 1718 O O . ARG A 1 211 ? -13.993 41.605 8.941 1.00 35.41 211 ARG A O 1
ATOM 1725 N N . ASN A 1 212 ? -13.012 40.725 7.107 1.00 31.41 212 ASN A N 1
ATOM 1726 C CA . ASN A 1 212 ? -12.897 39.351 7.594 1.00 31.41 212 ASN A CA 1
ATOM 1727 C C . ASN A 1 212 ? -11.938 39.331 8.793 1.00 31.41 212 ASN A C 1
ATOM 1729 O O . ASN A 1 212 ? -10.732 39.165 8.631 1.00 31.41 212 ASN A O 1
ATOM 1733 N N . SER A 1 213 ? -12.461 39.553 9.997 1.00 30.14 213 SER A N 1
ATOM 1734 C CA . SER A 1 213 ? -11.788 39.164 11.225 1.00 30.14 213 SER A CA 1
ATOM 1735 C C . SER A 1 213 ? -12.034 37.673 11.383 1.00 30.14 213 SER A C 1
ATOM 1737 O O . SER A 1 213 ? -13.151 37.255 11.690 1.00 30.14 213 SER A O 1
ATOM 1739 N N . SER A 1 214 ? -10.997 36.884 11.126 1.00 38.28 214 SER A N 1
ATOM 1740 C CA . SER A 1 214 ? -10.886 35.501 11.570 1.00 38.28 214 SER A CA 1
ATOM 1741 C C . SER A 1 214 ? -10.997 35.479 13.094 1.00 38.28 214 SER A C 1
ATOM 1743 O O . SER A 1 214 ? -9.990 35.552 13.801 1.00 38.28 214 SER A O 1
ATOM 1745 N N . ASN A 1 215 ? -12.228 35.444 13.599 1.00 33.22 215 ASN A N 1
ATOM 1746 C CA . ASN A 1 215 ? -12.481 35.018 14.958 1.00 33.22 215 ASN A CA 1
ATOM 1747 C C . ASN A 1 215 ? -12.168 33.523 14.954 1.00 33.22 215 ASN A C 1
ATOM 1749 O O . ASN A 1 215 ? -12.882 32.744 14.326 1.00 33.22 215 ASN A O 1
ATOM 1753 N N . ARG A 1 216 ? -11.019 33.154 15.524 1.00 46.16 216 ARG A N 1
ATOM 1754 C CA . ARG A 1 216 ? -10.649 31.760 15.755 1.00 46.16 216 ARG A CA 1
ATOM 1755 C C . ARG A 1 216 ? -11.595 31.224 16.827 1.00 46.16 216 ARG A C 1
ATOM 1757 O O . ARG A 1 216 ? -11.239 31.193 17.997 1.00 46.16 216 ARG A O 1
ATOM 1764 N N . GLU A 1 217 ? -12.813 30.866 16.435 1.00 41.12 217 GLU A N 1
ATOM 1765 C CA . GLU A 1 217 ? -13.574 29.891 17.204 1.00 41.12 217 GLU A CA 1
ATOM 1766 C C . GLU A 1 217 ? -12.769 28.591 17.142 1.00 41.12 217 GLU A C 1
ATOM 1768 O O . GLU A 1 217 ? -12.479 28.090 16.054 1.00 41.12 217 GLU A O 1
ATOM 1773 N N . ASP A 1 218 ? -12.316 28.125 18.306 1.00 53.25 218 ASP A N 1
ATOM 1774 C CA . ASP A 1 218 ? -11.604 26.862 18.510 1.00 53.25 218 ASP A CA 1
ATOM 1775 C C . ASP A 1 218 ? -12.542 25.711 18.113 1.00 53.25 218 ASP A C 1
ATOM 1777 O O . ASP A 1 218 ? -13.300 25.164 18.917 1.00 53.25 218 ASP A O 1
ATOM 1781 N N . GLY A 1 219 ? -12.581 25.461 16.804 1.00 60.56 219 GLY A N 1
ATOM 1782 C CA . GLY A 1 219 ? -13.430 24.483 16.146 1.00 60.56 219 GLY A CA 1
ATOM 1783 C C . GLY A 1 219 ? -13.016 23.055 16.484 1.00 60.56 219 GLY A C 1
ATOM 1784 O O . GLY A 1 219 ? -11.890 22.785 16.893 1.00 60.56 219 GLY A O 1
ATOM 1785 N N . GLU A 1 220 ? -13.963 22.131 16.327 1.00 76.56 220 GLU A N 1
ATOM 1786 C CA . GLU A 1 220 ? -13.787 20.693 16.543 1.00 76.56 220 GLU A CA 1
ATOM 1787 C C . GLU A 1 220 ? -12.464 20.174 15.950 1.00 76.56 220 GLU A C 1
ATOM 1789 O O . GLU A 1 220 ? -12.231 20.246 14.742 1.00 76.56 220 GLU A O 1
ATOM 1794 N N . LYS A 1 221 ? -11.593 19.625 16.804 1.00 86.88 221 LYS A N 1
ATOM 1795 C CA . LYS A 1 221 ? -10.313 19.058 16.365 1.00 86.88 221 LYS A CA 1
ATOM 1796 C C . LYS A 1 221 ? -10.522 17.632 15.892 1.00 86.88 221 LYS A C 1
ATOM 1798 O O . LYS A 1 221 ? -11.121 16.818 16.598 1.00 86.88 221 LYS A O 1
ATOM 1803 N N . THR A 1 222 ? -9.998 17.316 14.713 1.00 91.38 222 THR A N 1
ATOM 1804 C CA . THR A 1 222 ? -10.093 15.979 14.122 1.00 91.38 222 THR A CA 1
ATOM 1805 C C . THR A 1 222 ? -8.712 15.356 14.000 1.00 91.38 222 THR A C 1
ATOM 1807 O O . THR A 1 222 ? -7.810 15.952 13.423 1.00 91.38 222 THR A O 1
ATOM 1810 N N . PHE A 1 223 ? -8.560 14.128 14.486 1.00 92.75 223 PHE A N 1
ATOM 1811 C CA . PHE A 1 223 ? -7.340 13.339 14.363 1.00 92.75 223 PHE A CA 1
ATOM 1812 C C . PHE A 1 223 ? -7.592 12.098 13.509 1.00 92.75 223 PHE A C 1
ATOM 1814 O O . PHE A 1 223 ? -8.632 11.450 13.641 1.00 92.75 223 PHE A O 1
ATOM 1821 N N . VAL A 1 224 ? -6.641 11.743 12.646 1.00 94.75 224 VAL A N 1
ATOM 1822 C CA . VAL A 1 224 ? -6.767 10.621 11.710 1.00 94.75 224 VAL A CA 1
ATOM 1823 C C . VAL A 1 224 ? -5.578 9.666 11.769 1.00 94.75 224 VAL A C 1
ATOM 1825 O O . VAL A 1 224 ? -4.434 10.086 11.931 1.00 94.75 224 VAL A O 1
ATOM 1828 N N . ALA A 1 225 ? -5.848 8.376 11.584 1.00 94.81 225 ALA A N 1
ATOM 1829 C CA . ALA A 1 225 ? -4.835 7.352 11.332 1.00 94.81 225 ALA A CA 1
ATOM 1830 C C . ALA A 1 225 ? -5.369 6.310 10.348 1.00 94.81 225 ALA A C 1
ATOM 1832 O O . ALA A 1 225 ? -6.546 5.952 10.390 1.00 94.81 225 ALA A O 1
ATOM 1833 N N . GLN A 1 226 ? -4.510 5.798 9.466 1.00 93.88 226 GLN A N 1
ATOM 1834 C CA . GLN A 1 226 ? -4.888 4.784 8.482 1.00 93.88 226 GLN A CA 1
ATOM 1835 C C . GLN A 1 226 ? -3.991 3.550 8.598 1.00 93.88 226 GLN A C 1
ATOM 1837 O O . GLN A 1 226 ? -2.768 3.656 8.575 1.00 93.88 226 GLN A O 1
ATOM 1842 N N . MET A 1 227 ? -4.602 2.368 8.639 1.00 94.44 227 MET A N 1
ATOM 1843 C CA . MET A 1 227 ? -3.910 1.079 8.678 1.00 94.44 227 MET A CA 1
ATOM 1844 C C . MET A 1 227 ? -4.359 0.192 7.523 1.00 94.44 227 MET A C 1
ATOM 1846 O O . MET A 1 227 ? -5.545 0.096 7.225 1.00 94.44 227 MET A O 1
ATOM 1850 N N . THR A 1 228 ? -3.427 -0.484 6.856 1.00 94.12 228 THR A N 1
ATOM 1851 C CA . THR A 1 228 ? -3.767 -1.405 5.760 1.00 94.12 228 THR A CA 1
ATOM 1852 C C . THR A 1 228 ? -4.092 -2.783 6.318 1.00 94.12 228 THR A C 1
ATOM 1854 O O . THR A 1 228 ? -3.253 -3.360 6.992 1.00 94.12 228 THR A O 1
ATOM 1857 N N . VAL A 1 229 ? -5.281 -3.310 6.012 1.00 91.94 229 VAL A N 1
ATOM 1858 C CA . VAL A 1 229 ? -5.716 -4.666 6.392 1.00 91.94 229 VAL A CA 1
ATOM 1859 C C . VAL A 1 229 ? -5.172 -5.684 5.396 1.00 91.94 229 VAL A C 1
ATOM 1861 O O . VAL A 1 229 ? -4.476 -6.620 5.775 1.00 91.94 229 VAL A O 1
ATOM 1864 N N . PHE A 1 230 ? -5.438 -5.450 4.108 1.00 90.12 230 PHE A N 1
ATOM 1865 C CA . PHE A 1 230 ? -4.955 -6.268 3.000 1.00 90.12 230 PHE A CA 1
ATOM 1866 C C . PHE A 1 230 ? -4.205 -5.394 2.007 1.00 90.12 230 PHE A C 1
ATOM 1868 O O . PHE A 1 230 ? -4.740 -4.394 1.512 1.00 90.12 230 PHE A O 1
ATOM 1875 N N . ASP A 1 231 ? -2.975 -5.788 1.694 1.00 89.38 231 ASP A N 1
ATOM 1876 C CA . ASP A 1 231 ? -2.158 -5.092 0.708 1.00 89.38 231 ASP A CA 1
ATOM 1877 C C . ASP A 1 231 ? -2.628 -5.362 -0.738 1.00 89.38 231 ASP A C 1
ATOM 1879 O O . ASP A 1 231 ? -3.563 -6.120 -1.006 1.00 89.38 231 ASP A O 1
ATOM 1883 N N . LYS A 1 232 ? -1.937 -4.756 -1.713 1.00 88.69 232 LYS A N 1
ATOM 1884 C CA . LYS A 1 232 ? -2.214 -4.955 -3.150 1.00 88.69 232 LYS A CA 1
ATOM 1885 C C . LYS A 1 232 ? -2.016 -6.404 -3.631 1.00 88.69 232 LYS A C 1
ATOM 1887 O O . LYS A 1 232 ? -2.405 -6.730 -4.749 1.00 88.69 232 LYS A O 1
ATOM 1892 N N . ASN A 1 233 ? -1.338 -7.226 -2.834 1.00 86.31 233 ASN A N 1
ATOM 1893 C CA . ASN A 1 233 ? -1.044 -8.630 -3.077 1.00 86.31 233 ASN A CA 1
ATOM 1894 C C . ASN A 1 233 ? -2.006 -9.551 -2.299 1.00 86.31 233 ASN A C 1
ATOM 1896 O O . ASN A 1 233 ? -1.812 -10.764 -2.332 1.00 86.31 233 ASN A O 1
ATOM 1900 N N . ARG A 1 234 ? -3.038 -8.989 -1.642 1.00 83.69 234 ARG A N 1
ATOM 1901 C CA . ARG A 1 234 ? -4.014 -9.679 -0.777 1.00 83.69 234 ARG A CA 1
ATOM 1902 C C . ARG A 1 234 ? -3.408 -10.349 0.449 1.00 83.69 234 ARG A C 1
ATOM 1904 O O . ARG A 1 234 ? -4.004 -11.258 1.016 1.00 83.69 234 ARG A O 1
ATOM 1911 N N . ARG A 1 235 ? -2.226 -9.919 0.870 1.00 86.00 235 ARG A N 1
ATOM 1912 C CA . ARG A 1 235 ? -1.611 -10.428 2.090 1.00 86.00 235 ARG A CA 1
ATOM 1913 C C . ARG A 1 235 ? -2.232 -9.708 3.273 1.00 86.00 235 ARG A C 1
ATOM 1915 O O . ARG A 1 235 ? -2.219 -8.474 3.304 1.00 86.00 235 ARG A O 1
ATOM 1922 N N . LEU A 1 236 ? -2.750 -10.479 4.224 1.00 88.25 236 LEU A N 1
ATOM 1923 C CA . LEU A 1 236 ? -3.216 -9.960 5.504 1.00 88.25 236 LEU A CA 1
ATOM 1924 C C . LEU A 1 236 ? -2.036 -9.308 6.238 1.00 88.25 236 LEU A C 1
ATOM 1926 O O . LEU A 1 236 ? -0.979 -9.920 6.365 1.00 88.25 236 LEU A O 1
ATOM 1930 N N . GLN A 1 237 ? -2.203 -8.057 6.661 1.00 90.62 237 GLN A N 1
ATOM 1931 C CA . GLN A 1 237 ? -1.178 -7.282 7.371 1.00 90.62 237 GLN A CA 1
ATOM 1932 C C . GLN A 1 237 ? -1.539 -7.043 8.840 1.00 90.62 237 GLN A C 1
ATOM 1934 O O . GLN A 1 237 ? -0.643 -6.881 9.665 1.00 90.62 237 GLN A O 1
ATOM 1939 N N . LEU A 1 238 ? -2.836 -7.007 9.168 1.00 90.94 238 LEU A N 1
ATOM 1940 C CA . LEU A 1 238 ? -3.305 -6.850 10.544 1.00 90.94 238 LEU A CA 1
ATOM 1941 C C . LEU A 1 238 ? -3.623 -8.213 11.140 1.00 90.94 238 LEU A C 1
ATOM 1943 O O . LEU A 1 238 ? -4.475 -8.941 10.634 1.00 90.94 238 LEU A O 1
ATOM 1947 N N . LEU A 1 239 ? -2.916 -8.532 12.211 1.00 90.69 239 LEU A N 1
ATOM 1948 C CA . LEU A 1 239 ? -2.956 -9.798 12.921 1.00 90.69 239 LEU A CA 1
ATOM 1949 C C . LEU A 1 239 ? -3.622 -9.598 14.282 1.00 90.69 239 LEU A C 1
ATOM 1951 O O . LEU A 1 239 ? -3.819 -8.469 14.719 1.00 90.69 239 LEU A O 1
ATOM 1955 N N . ASP A 1 240 ? -3.953 -10.685 14.965 1.00 91.75 240 ASP A N 1
ATOM 1956 C CA . ASP A 1 240 ? -4.531 -10.594 16.304 1.00 91.75 240 ASP A CA 1
ATOM 1957 C C . ASP A 1 240 ? -3.533 -9.971 17.281 1.00 91.75 240 ASP A C 1
ATOM 1959 O O . ASP A 1 240 ? -2.407 -10.454 17.402 1.00 91.75 240 ASP A O 1
ATOM 1963 N N . GLY A 1 241 ? -3.930 -8.937 18.017 1.00 92.56 241 GLY A N 1
ATOM 1964 C CA . GLY A 1 241 ? -3.021 -8.291 18.958 1.00 92.56 241 GLY A CA 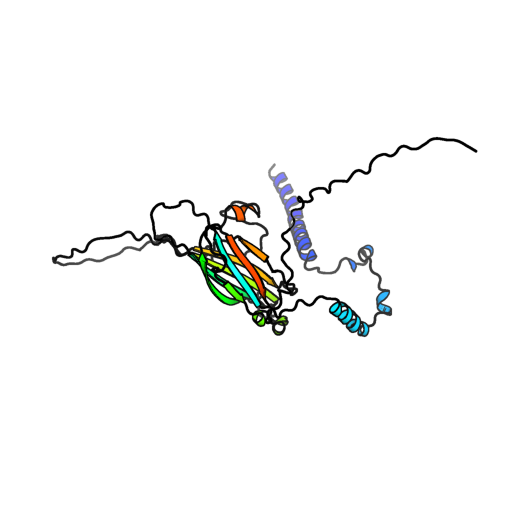1
ATOM 1965 C C . GLY A 1 241 ? -3.533 -6.986 19.541 1.00 92.56 241 GLY A C 1
ATOM 1966 O O . GLY A 1 241 ? -4.627 -6.517 19.233 1.00 92.56 241 GLY A O 1
ATOM 1967 N N . GLU A 1 242 ? -2.713 -6.407 20.405 1.00 94.00 242 GLU A N 1
ATOM 1968 C CA . GLU A 1 242 ? -2.908 -5.074 20.965 1.00 94.00 242 GLU A CA 1
ATOM 1969 C C . GLU A 1 242 ? -2.141 -4.068 20.110 1.00 94.00 242 GLU A C 1
ATOM 1971 O O . GLU A 1 242 ? -0.970 -4.269 19.784 1.00 94.00 242 GLU A O 1
ATOM 1976 N N . TYR A 1 243 ? -2.830 -3.010 19.705 1.00 94.50 243 TYR A N 1
ATOM 1977 C CA . TYR A 1 243 ? -2.329 -2.002 18.791 1.00 94.50 243 TYR A CA 1
ATOM 1978 C C . TYR A 1 243 ? -2.379 -0.631 19.446 1.00 94.50 243 TYR A C 1
ATOM 1980 O O . TYR A 1 243 ? -3.374 -0.240 20.055 1.00 94.50 243 TYR A O 1
ATOM 1988 N N . GLU A 1 244 ? -1.310 0.123 19.229 1.00 93.75 244 GLU A N 1
ATOM 1989 C CA . GLU A 1 244 ? -1.253 1.552 19.479 1.00 93.75 244 GLU A CA 1
ATOM 1990 C C . GLU A 1 244 ? -0.888 2.249 18.173 1.00 93.75 244 GLU A C 1
ATOM 1992 O O . GLU A 1 244 ? 0.089 1.890 17.508 1.00 93.75 244 GLU A O 1
ATOM 1997 N N . VAL A 1 245 ? -1.692 3.234 17.781 1.00 92.50 245 VAL A N 1
ATOM 1998 C CA . VAL A 1 245 ? -1.448 4.025 16.576 1.00 92.50 245 VAL A CA 1
ATOM 1999 C C . VAL A 1 245 ? -1.302 5.492 16.927 1.00 92.50 245 VAL A C 1
ATOM 2001 O O . VAL A 1 245 ? -2.128 6.060 17.638 1.00 92.50 245 VAL A O 1
ATOM 2004 N N . ALA A 1 246 ? -0.250 6.112 16.399 1.00 91.81 246 ALA A N 1
ATOM 2005 C CA . ALA A 1 246 ? -0.102 7.555 16.436 1.00 91.81 246 ALA A CA 1
ATOM 2006 C C . ALA A 1 246 ? -1.135 8.200 15.504 1.00 91.81 246 ALA A C 1
ATOM 2008 O O . ALA A 1 246 ? -1.312 7.784 14.356 1.00 91.81 246 ALA A O 1
ATOM 2009 N N . MET A 1 247 ? -1.813 9.218 16.014 1.00 92.12 247 MET A N 1
ATOM 2010 C CA . MET A 1 247 ? -2.873 9.939 15.328 1.00 92.12 247 MET A CA 1
ATOM 2011 C C . MET A 1 247 ? -2.326 11.282 14.837 1.00 92.12 247 MET A C 1
ATOM 2013 O O . MET A 1 247 ? -1.552 11.942 15.527 1.00 92.12 247 MET A O 1
ATOM 2017 N N . GLN A 1 248 ? -2.723 11.700 13.639 1.00 89.31 248 GLN A N 1
ATOM 2018 C CA . GLN A 1 248 ? -2.309 12.977 13.061 1.00 89.31 248 GLN A CA 1
ATOM 2019 C C . GLN A 1 248 ? -3.472 13.967 13.086 1.00 89.31 248 GLN A C 1
ATOM 2021 O O . GLN A 1 248 ? -4.566 13.632 12.638 1.00 89.31 248 GLN A O 1
ATOM 2026 N N . GLU A 1 249 ? -3.246 15.184 13.584 1.00 87.19 249 GLU A N 1
ATOM 2027 C CA . GLU A 1 249 ? -4.241 16.259 13.513 1.00 87.19 249 GLU A CA 1
ATOM 2028 C C . GLU A 1 249 ? -4.487 16.645 12.049 1.00 87.19 249 GLU A C 1
ATOM 2030 O O . GLU A 1 249 ? -3.555 16.896 11.280 1.00 87.19 249 GLU A O 1
ATOM 2035 N N . MET A 1 250 ? -5.755 16.639 11.652 1.00 80.81 250 MET A N 1
ATOM 2036 C CA . MET A 1 250 ? -6.195 17.037 10.327 1.00 80.81 250 MET A CA 1
ATOM 2037 C C . MET A 1 250 ? -6.533 18.527 10.368 1.00 80.81 250 MET A C 1
ATOM 2039 O O . MET A 1 250 ? -7.651 18.898 10.712 1.00 80.81 250 MET A O 1
ATOM 2043 N N . GLU A 1 251 ? -5.585 19.386 9.993 1.00 67.56 251 GLU A N 1
ATOM 2044 C CA . GLU A 1 251 ? -5.946 20.741 9.567 1.00 67.56 251 GLU A CA 1
ATOM 2045 C C . GLU A 1 251 ? -6.769 20.634 8.275 1.00 67.56 251 GLU A C 1
ATOM 2047 O O . GLU A 1 251 ? -6.423 19.847 7.385 1.00 67.56 251 GLU A O 1
ATOM 2052 N N . GLU A 1 252 ? -7.848 21.417 8.147 1.00 47.06 252 GLU A N 1
ATOM 2053 C CA . GLU A 1 252 ? -8.592 21.605 6.892 1.00 47.06 252 GLU A CA 1
ATOM 2054 C C . GLU A 1 252 ? -7.699 22.294 5.844 1.00 47.06 252 GLU A C 1
ATOM 2056 O O . GLU A 1 252 ? -7.876 23.448 5.465 1.00 47.06 252 GLU A O 1
ATOM 2061 N N . CYS A 1 253 ? -6.685 21.586 5.361 1.00 38.09 253 CYS A N 1
ATOM 2062 C CA . CYS A 1 253 ? -5.894 22.003 4.224 1.00 38.09 253 CYS A CA 1
ATOM 2063 C C . CYS A 1 253 ? -6.565 21.495 2.940 1.00 38.09 253 CYS A C 1
ATOM 2065 O O . CYS A 1 253 ? -6.921 20.314 2.844 1.00 38.09 253 CYS A O 1
ATOM 2067 N N . PRO A 1 254 ? -6.697 22.342 1.905 1.00 35.81 254 PRO A N 1
ATOM 2068 C CA . PRO A 1 254 ? -7.276 21.944 0.636 1.00 35.81 254 PRO A CA 1
ATOM 2069 C C . PRO A 1 254 ? -6.403 20.851 0.015 1.00 35.81 254 PRO A C 1
ATOM 2071 O O . PRO A 1 254 ? -5.217 21.045 -0.246 1.00 35.81 254 PRO A O 1
ATOM 2074 N N . ILE A 1 255 ? -7.020 19.685 -0.168 1.00 41.53 255 ILE A N 1
ATOM 2075 C CA . ILE A 1 255 ? -6.572 18.482 -0.880 1.00 41.53 255 ILE A CA 1
ATOM 2076 C C . ILE A 1 255 ? -5.354 18.752 -1.783 1.00 41.53 255 ILE A C 1
ATOM 2078 O O . ILE A 1 255 ? -5.489 19.066 -2.966 1.00 41.53 255 ILE A O 1
ATOM 2082 N N . SER A 1 256 ? -4.142 18.564 -1.256 1.00 36.62 256 SER A N 1
ATOM 2083 C CA . SER A 1 256 ? -2.952 18.404 -2.089 1.00 36.62 256 SER A CA 1
ATOM 2084 C C . SER A 1 256 ? -2.428 16.990 -1.900 1.00 36.62 256 SER A C 1
ATOM 2086 O O . SER A 1 256 ? -2.119 16.543 -0.797 1.00 36.62 256 SER A O 1
ATOM 2088 N N . LYS A 1 257 ? -2.398 16.249 -3.009 1.00 48.00 257 LYS A N 1
ATOM 2089 C CA . LYS A 1 257 ? -1.869 14.890 -3.122 1.00 48.00 257 LYS A CA 1
ATOM 2090 C C . LYS A 1 257 ? -0.366 14.917 -2.827 1.00 48.00 257 LYS A C 1
ATOM 2092 O O . LYS A 1 257 ? 0.440 14.917 -3.756 1.00 48.00 257 LYS A O 1
ATOM 2097 N N . LYS A 1 258 ? 0.035 14.982 -1.558 1.00 45.72 258 LYS A N 1
ATOM 2098 C CA . LYS A 1 258 ? 1.445 14.849 -1.197 1.00 45.72 258 LYS A CA 1
ATOM 2099 C C . LYS A 1 258 ? 1.836 13.376 -1.270 1.00 45.72 258 LYS A C 1
ATOM 2101 O O . LYS A 1 258 ? 1.158 12.484 -0.767 1.00 45.72 258 LYS A O 1
ATOM 2106 N N . ARG A 1 259 ? 2.921 13.148 -2.006 1.00 40.97 259 ARG A N 1
ATOM 2107 C CA . ARG A 1 259 ? 3.679 11.901 -2.092 1.00 40.97 259 ARG A CA 1
ATOM 2108 C C . ARG A 1 259 ? 3.847 11.322 -0.685 1.00 40.97 259 ARG A C 1
ATOM 2110 O O . ARG A 1 259 ? 4.197 12.074 0.214 1.00 40.97 259 ARG A O 1
ATOM 2117 N N . ALA A 1 260 ? 3.642 10.016 -0.516 1.00 39.03 260 ALA A N 1
ATOM 2118 C CA . ALA A 1 260 ? 3.991 9.335 0.727 1.00 39.03 260 ALA A CA 1
ATOM 2119 C C . ALA A 1 260 ? 5.467 9.621 1.053 1.00 39.03 260 ALA A C 1
ATOM 2121 O O . ALA A 1 260 ? 6.362 9.200 0.316 1.00 39.03 260 ALA A O 1
ATOM 2122 N N . THR A 1 261 ? 5.706 10.402 2.099 1.00 41.84 261 THR A N 1
ATOM 2123 C CA . THR A 1 261 ? 7.025 10.662 2.670 1.00 41.84 261 THR A CA 1
ATOM 2124 C C . THR A 1 261 ? 7.208 9.732 3.858 1.00 41.84 261 THR A C 1
ATOM 2126 O O . THR A 1 261 ? 6.328 9.631 4.703 1.00 41.84 261 THR A O 1
ATOM 2129 N N . TRP A 1 262 ? 8.358 9.063 3.936 1.00 34.47 262 TRP A N 1
ATOM 2130 C CA . TRP A 1 262 ? 8.764 8.247 5.090 1.00 34.47 262 TRP A CA 1
ATOM 2131 C C . TRP A 1 262 ? 9.166 9.098 6.313 1.00 34.47 262 TRP A C 1
ATOM 2133 O O . TRP A 1 262 ? 9.843 8.615 7.214 1.00 34.47 262 TRP A O 1
ATOM 2143 N N . GLU A 1 263 ? 8.794 10.376 6.329 1.00 42.31 263 GLU A N 1
ATOM 2144 C CA . GLU A 1 263 ? 9.251 11.374 7.292 1.00 42.31 263 GLU A CA 1
ATOM 2145 C C . GLU A 1 263 ? 8.047 11.896 8.079 1.00 42.31 263 GLU A C 1
ATOM 2147 O O . GLU A 1 263 ? 7.053 12.313 7.480 1.00 42.31 263 GLU A O 1
ATOM 2152 N N . THR A 1 264 ? 8.141 11.876 9.412 1.00 51.28 264 THR A N 1
ATOM 2153 C CA . THR A 1 264 ? 7.118 12.443 10.302 1.00 51.28 264 THR A CA 1
ATOM 2154 C C . THR A 1 264 ? 7.493 13.892 10.594 1.00 51.28 264 THR A C 1
ATOM 2156 O O . THR A 1 264 ? 8.509 14.160 11.235 1.00 51.28 264 THR A O 1
ATOM 2159 N N . ILE A 1 265 ? 6.708 14.832 10.068 1.00 51.56 265 ILE A N 1
ATOM 2160 C CA . ILE A 1 265 ? 6.908 16.271 10.272 1.00 51.56 265 ILE A CA 1
ATOM 2161 C C . ILE A 1 265 ? 5.722 16.777 11.092 1.00 51.56 265 ILE A C 1
ATOM 2163 O O . ILE A 1 265 ? 4.597 16.789 10.596 1.00 51.56 265 ILE A O 1
ATOM 2167 N N . LEU A 1 266 ? 5.984 17.191 12.331 1.00 50.69 266 LEU A N 1
ATOM 2168 C CA . LEU A 1 266 ? 5.039 17.894 13.204 1.00 50.69 266 LEU A CA 1
ATOM 2169 C C . LEU A 1 266 ? 5.579 19.313 13.416 1.00 50.69 266 LEU A C 1
ATOM 2171 O O . LEU A 1 266 ? 6.754 19.480 13.737 1.00 50.69 266 LEU A O 1
ATOM 2175 N N . ASP A 1 267 ? 4.745 20.328 13.173 1.00 49.84 267 ASP A N 1
ATOM 2176 C CA . ASP A 1 267 ? 5.060 21.751 13.413 1.00 49.84 267 ASP A CA 1
ATOM 2177 C C . ASP A 1 267 ? 6.396 22.237 12.792 1.00 49.84 267 ASP A C 1
ATOM 2179 O O . ASP A 1 267 ? 7.173 22.995 13.370 1.00 49.84 267 ASP A O 1
ATOM 2183 N N . GLY A 1 268 ? 6.737 21.718 11.605 1.00 54.47 268 GLY A N 1
ATOM 2184 C CA . GLY A 1 268 ? 7.971 22.068 10.888 1.00 54.47 268 GLY A CA 1
ATOM 2185 C C . GLY A 1 268 ? 9.269 21.507 11.488 1.00 54.47 268 GLY A C 1
ATOM 2186 O O . GLY A 1 268 ? 10.337 21.709 10.904 1.00 54.47 268 GLY A O 1
ATOM 2187 N N . LYS A 1 269 ? 9.208 20.763 12.600 1.00 52.72 269 LYS A N 1
ATOM 2188 C CA . LYS A 1 269 ? 10.366 20.108 13.222 1.00 52.72 269 LYS A CA 1
ATOM 2189 C C . LYS A 1 269 ? 10.388 18.616 12.886 1.00 52.72 269 LYS A C 1
ATOM 2191 O O . LYS A 1 269 ? 9.368 17.930 12.877 1.00 52.72 269 LYS A O 1
ATOM 2196 N N . ARG A 1 270 ? 11.582 18.113 12.561 1.00 53.56 270 ARG A N 1
ATOM 2197 C CA . ARG A 1 270 ? 11.817 16.687 12.299 1.00 53.56 270 ARG A CA 1
ATOM 2198 C C . ARG A 1 270 ? 11.786 15.943 13.629 1.00 53.56 270 ARG A C 1
ATOM 2200 O O . ARG A 1 270 ? 12.662 16.185 14.454 1.00 53.56 270 ARG A O 1
ATOM 2207 N N . LEU A 1 271 ? 10.826 15.042 13.808 1.00 53.38 271 LEU A N 1
ATOM 2208 C CA . LEU A 1 271 ? 10.806 14.137 14.953 1.00 53.38 271 LEU A CA 1
ATOM 2209 C C . LEU A 1 271 ? 11.198 12.721 14.501 1.00 53.38 271 LEU A C 1
ATOM 2211 O O . LEU A 1 271 ? 10.738 12.264 13.447 1.00 53.38 271 LEU A O 1
ATOM 2215 N N . PRO A 1 272 ? 12.054 12.014 15.258 1.00 57.50 272 PRO A N 1
ATOM 2216 C CA . PRO A 1 272 ? 12.283 10.589 15.071 1.00 57.50 272 PRO A CA 1
ATOM 2217 C C . PRO A 1 272 ? 10.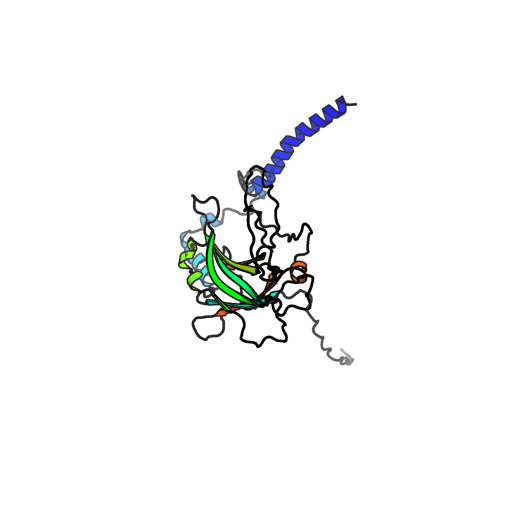951 9.811 15.082 1.00 57.50 272 PRO A C 1
ATOM 2219 O O . PRO A 1 272 ? 10.079 10.130 15.890 1.00 57.50 272 PRO A O 1
ATOM 2222 N N . PRO A 1 273 ? 10.790 8.756 14.258 1.00 54.56 273 PRO A N 1
ATOM 2223 C CA . PRO A 1 273 ? 9.518 8.033 14.093 1.00 54.56 273 PRO A CA 1
ATOM 2224 C C . PRO A 1 273 ? 8.873 7.498 15.382 1.00 54.56 273 PRO A C 1
ATOM 2226 O O . PRO A 1 273 ? 7.671 7.256 15.410 1.00 54.56 273 PRO A O 1
ATOM 2229 N N . PHE A 1 274 ? 9.661 7.293 16.440 1.00 56.81 274 PHE A N 1
ATOM 2230 C CA . PHE A 1 274 ? 9.183 6.773 17.722 1.00 56.81 274 PHE A CA 1
ATOM 2231 C C . PHE A 1 274 ? 8.807 7.870 18.728 1.00 56.81 274 PHE A C 1
ATOM 2233 O O . PHE A 1 274 ? 8.023 7.611 19.634 1.00 56.81 274 PHE A O 1
ATOM 2240 N N . GLU A 1 275 ? 9.301 9.104 18.568 1.00 61.09 275 GLU A N 1
ATOM 2241 C CA . GLU A 1 275 ? 8.983 10.205 19.494 1.00 61.09 275 GLU A CA 1
ATOM 2242 C C . GLU A 1 275 ? 7.535 10.688 19.352 1.00 61.09 275 GLU A C 1
ATOM 2244 O O . GLU A 1 275 ? 6.969 11.247 20.292 1.00 61.09 275 GLU A O 1
ATOM 2249 N N . THR A 1 276 ? 6.901 10.407 18.211 1.00 61.31 276 THR A N 1
ATOM 2250 C CA . THR A 1 276 ? 5.483 10.693 17.970 1.00 61.31 276 THR A CA 1
ATOM 2251 C C . THR A 1 276 ? 4.567 9.955 18.945 1.00 61.31 276 THR A C 1
ATOM 2253 O O . THR A 1 276 ? 3.552 10.515 19.337 1.00 61.31 276 THR A O 1
ATOM 2256 N N . PHE A 1 277 ? 4.934 8.752 19.398 1.00 64.25 277 PHE A N 1
ATOM 2257 C CA . PHE A 1 277 ? 4.164 8.012 20.409 1.00 64.25 277 PHE A CA 1
ATOM 2258 C C . PHE A 1 277 ? 4.339 8.593 21.818 1.00 64.25 277 PHE A C 1
ATOM 2260 O O . PHE A 1 277 ? 3.443 8.511 22.649 1.00 64.25 277 PHE A O 1
ATOM 2267 N N . SER A 1 278 ? 5.482 9.225 22.089 1.00 66.12 278 SER A N 1
ATOM 2268 C CA . SER A 1 278 ? 5.788 9.814 23.397 1.00 66.12 278 SER A CA 1
ATOM 2269 C C . SER A 1 278 ? 5.124 11.182 23.609 1.00 66.12 278 SER A C 1
ATOM 2271 O O . SER A 1 278 ? 4.888 11.592 24.755 1.00 66.12 278 SER A O 1
ATOM 2273 N N . GLN A 1 279 ? 4.865 11.904 22.513 1.00 69.56 279 GLN A N 1
ATOM 2274 C CA . GLN A 1 279 ? 4.469 13.318 22.526 1.00 69.56 279 GLN A CA 1
ATOM 2275 C C . GLN A 1 279 ? 3.146 13.607 21.793 1.00 69.56 279 GLN A C 1
ATOM 2277 O O . GLN A 1 279 ? 2.465 14.567 22.143 1.00 69.56 279 GLN A O 1
ATOM 2282 N N . GLY A 1 280 ? 2.771 12.808 20.792 1.00 81.69 280 GLY A N 1
ATOM 2283 C CA . GLY A 1 280 ? 1.569 13.008 19.979 1.00 81.69 280 GLY A CA 1
ATOM 2284 C C . GLY A 1 280 ? 0.335 12.267 20.508 1.00 81.69 280 GLY A C 1
ATOM 2285 O O . GLY A 1 280 ? 0.447 11.444 21.416 1.00 81.69 280 GLY A O 1
ATOM 2286 N N . PRO A 1 281 ? -0.860 12.553 19.960 1.00 90.56 281 PRO A N 1
ATOM 2287 C CA . PRO A 1 281 ? -2.064 11.810 20.299 1.00 90.56 281 PRO A CA 1
ATOM 2288 C C . PRO A 1 281 ? -1.979 10.363 19.797 1.00 90.56 281 PRO A C 1
ATOM 2290 O O . PRO A 1 281 ? -1.572 10.127 18.658 1.00 90.56 281 PRO A O 1
ATOM 2293 N N . THR A 1 282 ? -2.403 9.396 20.607 1.00 93.62 282 THR A N 1
ATOM 2294 C CA . THR A 1 282 ? -2.437 7.975 20.237 1.00 93.62 282 THR A CA 1
ATOM 2295 C C . THR A 1 282 ? -3.819 7.366 20.455 1.00 93.62 282 THR A C 1
ATOM 2297 O O . THR A 1 282 ? -4.598 7.803 21.302 1.00 93.62 282 THR A O 1
ATOM 2300 N N . LEU A 1 283 ? -4.158 6.359 19.653 1.00 94.44 283 LEU A N 1
ATOM 2301 C CA . LEU A 1 283 ? -5.348 5.530 19.824 1.00 94.44 283 LEU A CA 1
ATOM 2302 C C . LEU A 1 283 ? -4.898 4.104 20.128 1.00 94.44 283 LEU A C 1
ATOM 2304 O O . LEU A 1 283 ? -4.138 3.518 19.354 1.00 94.44 283 LEU A O 1
ATOM 2308 N N . GLN A 1 284 ? -5.392 3.546 21.228 1.00 94.81 284 GLN A N 1
ATOM 2309 C CA . GLN A 1 284 ? -5.102 2.176 21.635 1.00 94.81 284 GLN A CA 1
ATOM 2310 C C . GLN A 1 284 ? -6.344 1.293 21.485 1.00 94.81 284 GLN A C 1
ATOM 2312 O O . GLN A 1 284 ? -7.472 1.702 21.788 1.00 94.81 284 GLN A O 1
ATOM 2317 N N . PHE A 1 285 ? -6.146 0.081 20.969 1.00 94.81 285 PHE A N 1
ATOM 2318 C CA . PHE A 1 285 ? -7.212 -0.896 20.764 1.00 94.81 285 PHE A CA 1
ATOM 2319 C C . PHE A 1 285 ? -6.672 -2.319 20.622 1.00 94.81 285 PHE A C 1
ATOM 2321 O O . PHE A 1 285 ? -5.535 -2.542 20.221 1.00 94.81 285 PHE A O 1
ATOM 2328 N N . THR A 1 286 ? -7.518 -3.303 20.893 1.00 94.88 286 THR A N 1
ATOM 2329 C CA . THR A 1 286 ? -7.255 -4.713 20.603 1.00 94.88 286 THR A CA 1
ATOM 2330 C C . THR A 1 286 ? -7.950 -5.104 19.304 1.00 94.88 286 THR A C 1
ATOM 2332 O O . THR A 1 286 ? -9.117 -4.771 19.087 1.00 94.88 286 THR A O 1
ATOM 2335 N N . LEU A 1 287 ? -7.239 -5.828 18.446 1.00 94.19 287 LEU A N 1
ATOM 2336 C CA . LEU A 1 287 ? -7.733 -6.382 17.193 1.00 94.19 287 LEU A CA 1
ATOM 2337 C C . LEU A 1 287 ? -7.808 -7.905 17.298 1.00 94.19 287 LEU A C 1
ATOM 2339 O O . LEU A 1 287 ? -6.849 -8.547 17.735 1.00 94.19 287 LEU A O 1
ATOM 2343 N N . ARG A 1 288 ? -8.937 -8.481 16.883 1.00 92.38 288 ARG A N 1
ATOM 2344 C CA . ARG A 1 288 ? -9.165 -9.929 16.839 1.00 92.38 288 ARG A CA 1
ATOM 2345 C C . ARG A 1 288 ? -9.926 -10.325 15.581 1.00 92.38 288 ARG A C 1
ATOM 2347 O O . ARG A 1 288 ? -10.949 -9.725 15.269 1.00 92.38 288 ARG A O 1
ATOM 2354 N N . TRP A 1 289 ? -9.470 -11.365 14.903 1.00 90.00 289 TRP A N 1
ATOM 2355 C CA . TRP A 1 289 ? -10.221 -12.053 13.863 1.00 90.00 289 TRP A CA 1
ATOM 2356 C C . TRP A 1 289 ? -11.052 -13.176 14.495 1.00 90.00 289 TRP A C 1
ATOM 2358 O O . TRP A 1 289 ? -10.510 -14.131 15.046 1.00 90.00 289 TRP A O 1
ATOM 2368 N N . THR A 1 290 ? -12.376 -13.066 14.436 1.00 84.00 290 THR A N 1
ATOM 2369 C CA . THR A 1 290 ? -13.319 -14.017 15.039 1.00 84.00 290 THR A CA 1
ATOM 2370 C C . THR A 1 290 ? -14.080 -14.784 13.958 1.00 84.00 290 THR A C 1
ATOM 2372 O O . THR A 1 290 ? -14.655 -14.194 13.049 1.00 84.00 290 THR A O 1
ATOM 2375 N N . GLY A 1 291 ? -14.050 -16.118 14.004 1.00 72.94 291 GLY A N 1
ATOM 2376 C CA . GLY A 1 291 ? -14.845 -16.962 13.103 1.00 72.94 291 GLY A CA 1
ATOM 2377 C C . GLY A 1 291 ? -16.327 -17.001 13.496 1.00 72.94 291 GLY A C 1
ATOM 2378 O O . GLY A 1 291 ? -16.680 -16.632 14.612 1.00 72.94 291 GLY A O 1
ATOM 2379 N N . ASP A 1 292 ? -17.188 -17.475 12.590 1.00 56.38 292 ASP A N 1
ATOM 2380 C CA . ASP A 1 292 ? -18.626 -17.674 12.859 1.00 56.38 292 ASP A CA 1
ATOM 2381 C C . ASP A 1 292 ? -18.914 -18.879 13.780 1.00 56.38 292 ASP A C 1
ATOM 2383 O O . ASP A 1 292 ? -20.019 -19.017 14.303 1.00 56.38 292 ASP A O 1
ATOM 2387 N N . THR A 1 293 ? -17.926 -19.747 14.021 1.00 49.25 293 THR A N 1
ATOM 2388 C CA . THR A 1 293 ? -17.993 -20.807 15.034 1.00 49.25 293 THR A CA 1
ATOM 2389 C C . THR A 1 293 ? -17.231 -20.369 16.285 1.00 49.25 293 THR A C 1
ATOM 2391 O O . THR A 1 293 ? -16.206 -19.702 16.183 1.00 49.25 293 THR A O 1
ATOM 2394 N N . ASN A 1 294 ? -17.710 -20.762 17.473 1.00 45.53 294 ASN A N 1
ATOM 2395 C CA . ASN A 1 294 ? -17.108 -20.513 18.801 1.00 45.53 294 ASN A CA 1
ATOM 2396 C C . ASN A 1 294 ? -15.677 -21.088 18.985 1.00 45.53 294 ASN A C 1
ATOM 2398 O O . ASN A 1 294 ? -15.188 -21.228 20.108 1.00 45.53 294 ASN A O 1
ATOM 2402 N N . ASP A 1 295 ? -15.007 -21.444 17.893 1.00 41.81 295 ASP A N 1
ATOM 2403 C CA . ASP A 1 295 ? -13.646 -21.937 17.872 1.00 41.81 295 ASP A CA 1
ATOM 2404 C C . ASP A 1 295 ? -12.648 -20.783 17.995 1.00 41.81 295 ASP A C 1
ATOM 2406 O O . ASP A 1 295 ? -12.826 -19.676 17.483 1.00 41.81 295 ASP A O 1
ATOM 2410 N N . LYS A 1 296 ? -11.566 -21.062 18.722 1.00 47.62 296 LYS A N 1
ATOM 2411 C CA . LYS A 1 296 ? -10.467 -20.129 18.988 1.00 47.62 296 LYS A CA 1
ATOM 2412 C C . LYS A 1 296 ? -9.944 -19.523 17.677 1.00 47.62 296 LYS A C 1
ATOM 2414 O O . LYS A 1 296 ? -9.770 -20.244 16.699 1.00 47.62 296 LYS A O 1
ATOM 2419 N N . SER A 1 297 ? -9.654 -18.216 17.702 1.00 44.56 297 SER A N 1
ATOM 2420 C CA . SER A 1 297 ? -9.100 -17.445 16.575 1.00 44.56 297 SER A CA 1
ATOM 2421 C C . SER A 1 297 ? -8.022 -18.230 15.818 1.00 44.56 297 SER A C 1
ATOM 2423 O O . SER A 1 297 ? -7.011 -18.633 16.394 1.00 44.56 297 SER A O 1
ATOM 2425 N N . THR A 1 298 ? -8.246 -18.446 14.520 1.00 50.06 298 THR A N 1
ATOM 2426 C CA . THR A 1 298 ? -7.288 -19.091 13.609 1.00 50.06 298 THR A CA 1
ATOM 2427 C C . THR A 1 298 ? -6.305 -18.093 12.995 1.00 50.06 298 THR A C 1
ATOM 2429 O O . THR A 1 298 ? -5.485 -18.475 12.158 1.00 50.06 298 THR A O 1
ATOM 2432 N N . ALA A 1 299 ? -6.406 -16.804 13.339 1.00 56.16 299 ALA A N 1
ATOM 2433 C CA . ALA A 1 299 ? -5.520 -15.790 12.793 1.00 56.16 299 ALA A CA 1
ATOM 2434 C C . ALA A 1 299 ? -4.154 -15.822 13.495 1.00 56.16 299 ALA A C 1
ATOM 2436 O O . ALA A 1 299 ? -4.079 -16.022 14.711 1.00 56.16 299 ALA A O 1
ATOM 2437 N N . PRO A 1 300 ? -3.051 -15.610 12.754 1.00 55.38 300 PRO A N 1
ATOM 2438 C CA . PRO A 1 300 ? -1.740 -15.477 13.367 1.00 55.38 300 PRO A CA 1
ATOM 2439 C C . PRO A 1 300 ? -1.763 -14.328 14.380 1.00 55.38 300 PRO A C 1
ATOM 2441 O O . PRO A 1 300 ? -2.350 -13.279 14.122 1.00 55.38 300 PRO A O 1
ATOM 2444 N N . ILE A 1 301 ? -1.110 -14.518 15.524 1.00 62.38 301 ILE A N 1
ATOM 2445 C CA . ILE A 1 301 ? -0.941 -13.465 16.528 1.00 62.38 301 ILE A CA 1
ATOM 2446 C C . ILE A 1 301 ? 0.185 -12.539 16.068 1.00 62.38 301 ILE A C 1
ATOM 2448 O O . ILE A 1 301 ? 1.239 -13.004 15.617 1.00 62.38 301 ILE A O 1
ATOM 2452 N N . ALA A 1 302 ? -0.026 -11.231 16.197 1.00 53.28 302 ALA A N 1
ATOM 2453 C CA . ALA A 1 302 ? 1.009 -10.230 16.032 1.00 53.28 302 ALA A CA 1
ATOM 2454 C C . ALA A 1 302 ? 2.140 -10.540 17.021 1.00 53.28 302 ALA A C 1
ATOM 2456 O O . ALA A 1 302 ? 2.006 -10.355 18.230 1.00 53.28 302 ALA A O 1
ATOM 2457 N N . LYS A 1 303 ? 3.267 -11.047 16.516 1.00 53.00 303 LYS A N 1
ATOM 2458 C CA . LYS A 1 303 ? 4.481 -11.125 17.324 1.00 53.00 303 LYS A CA 1
ATOM 2459 C C . LYS A 1 303 ? 5.006 -9.695 17.444 1.00 53.00 303 LYS A C 1
ATOM 2461 O O . LYS A 1 303 ? 5.269 -9.095 16.395 1.00 53.00 303 LYS A O 1
ATOM 2466 N N . PRO A 1 304 ? 5.145 -9.132 18.658 1.00 45.88 304 PRO A N 1
ATOM 2467 C CA . PRO A 1 304 ? 5.799 -7.842 18.805 1.00 45.88 304 PRO A CA 1
ATOM 2468 C C . PRO A 1 304 ? 7.170 -7.932 18.135 1.00 45.88 304 PRO A C 1
ATOM 2470 O O . PRO A 1 304 ? 7.822 -8.979 18.190 1.00 45.88 304 PRO A O 1
ATOM 2473 N N . LEU A 1 305 ? 7.585 -6.860 17.454 1.00 39.38 305 LEU A N 1
ATOM 2474 C CA . LEU A 1 305 ? 8.944 -6.755 16.936 1.00 39.38 305 LEU A CA 1
ATOM 2475 C C . LEU A 1 305 ? 9.882 -6.974 18.124 1.00 39.38 305 LEU A C 1
ATOM 2477 O O . LEU A 1 305 ? 10.017 -6.092 18.968 1.00 39.38 305 LEU A O 1
ATOM 2481 N N . ALA A 1 306 ? 10.487 -8.160 18.217 1.00 36.69 306 ALA A N 1
ATOM 2482 C CA . ALA A 1 306 ? 11.532 -8.409 19.187 1.00 36.69 306 ALA A CA 1
ATOM 2483 C C . ALA A 1 306 ? 12.637 -7.406 18.865 1.00 36.69 306 ALA A C 1
ATOM 2485 O O . ALA A 1 306 ? 13.299 -7.491 17.826 1.00 36.69 306 ALA A O 1
ATOM 2486 N N . THR A 1 307 ? 12.785 -6.391 19.712 1.00 35.72 307 THR A N 1
ATOM 2487 C CA . THR A 1 307 ? 13.959 -5.537 19.654 1.00 35.72 307 THR A CA 1
ATOM 2488 C C . THR A 1 307 ? 15.149 -6.467 19.855 1.00 35.72 307 THR A C 1
ATOM 2490 O O . THR A 1 307 ? 15.140 -7.335 20.731 1.00 35.72 307 THR A O 1
ATOM 2493 N N . ARG A 1 308 ? 16.153 -6.345 18.984 1.00 36.25 308 ARG A N 1
ATOM 2494 C CA . ARG A 1 308 ? 17.319 -7.238 18.864 1.00 36.25 308 ARG A CA 1
ATOM 2495 C C . ARG A 1 308 ? 18.273 -7.186 20.076 1.00 36.25 308 ARG A C 1
ATOM 2497 O O . ARG A 1 308 ? 19.473 -7.344 19.902 1.00 36.25 308 ARG A O 1
ATOM 2504 N N . ASN A 1 309 ? 17.748 -6.914 21.270 1.00 34.97 309 ASN A N 1
ATOM 2505 C CA . ASN A 1 309 ? 18.474 -6.665 22.513 1.00 34.97 309 ASN A CA 1
ATOM 2506 C C . ASN A 1 309 ? 17.925 -7.470 23.710 1.00 34.97 309 ASN A C 1
ATOM 2508 O O . ASN A 1 309 ? 18.286 -7.174 24.842 1.00 34.97 309 ASN A O 1
ATOM 2512 N N . SER A 1 310 ? 17.068 -8.474 23.496 1.00 33.66 310 SER A N 1
ATOM 2513 C CA . SER A 1 310 ? 16.547 -9.336 24.575 1.00 33.66 310 SER A CA 1
ATOM 2514 C C . SER A 1 310 ? 16.921 -10.812 24.400 1.00 33.66 310 SER A C 1
ATOM 2516 O O . SER A 1 310 ? 16.136 -11.703 24.698 1.00 33.66 310 SER A O 1
ATOM 2518 N N . GLU A 1 311 ? 18.149 -11.089 23.957 1.00 31.64 311 GLU A N 1
ATOM 2519 C CA . GLU A 1 311 ? 18.786 -12.375 24.257 1.00 31.64 311 GLU A CA 1
ATOM 2520 C C . GLU A 1 311 ? 19.591 -12.212 25.548 1.00 31.64 311 GLU A C 1
ATOM 2522 O O . GLU A 1 311 ? 20.751 -11.802 25.552 1.00 31.64 311 GLU A O 1
ATOM 2527 N N . SER A 1 312 ? 18.950 -12.510 26.678 1.00 36.47 312 SER A N 1
ATOM 2528 C CA . SER A 1 312 ? 19.679 -12.931 27.869 1.00 36.47 312 SER A CA 1
ATOM 2529 C C . SER A 1 312 ? 20.410 -14.228 27.519 1.00 36.47 312 SER A C 1
ATOM 2531 O O . SER A 1 312 ? 19.769 -15.246 27.254 1.00 36.47 312 SER A O 1
ATOM 2533 N N . LEU A 1 313 ? 21.741 -14.157 27.481 1.00 30.84 313 LEU A N 1
ATOM 2534 C CA . LEU A 1 313 ? 22.653 -15.287 27.304 1.00 30.84 313 LEU A CA 1
ATOM 2535 C C . LEU A 1 313 ? 22.203 -16.491 28.158 1.00 30.84 313 LEU A C 1
ATOM 2537 O O . LEU A 1 313 ? 21.972 -16.317 29.359 1.00 30.84 313 LEU A O 1
ATOM 2541 N N . PRO A 1 314 ? 22.108 -17.708 27.594 1.00 32.62 314 PRO A N 1
ATOM 2542 C CA . PRO A 1 314 ? 21.940 -18.903 28.403 1.00 32.62 314 PRO A CA 1
ATOM 2543 C C . PRO A 1 314 ? 23.186 -19.099 29.275 1.00 32.62 314 PRO A C 1
ATOM 2545 O O . PRO A 1 314 ? 24.308 -19.102 28.770 1.00 32.62 314 PRO A O 1
ATOM 2548 N N . GLN A 1 315 ? 22.988 -19.268 30.585 1.00 32.44 315 GLN A N 1
ATOM 2549 C CA . GLN A 1 315 ? 24.026 -19.740 31.501 1.00 32.44 315 GLN A CA 1
ATOM 2550 C C . GLN A 1 315 ? 24.562 -21.089 31.001 1.00 32.44 315 GLN A C 1
ATOM 2552 O O . GLN A 1 315 ? 23.859 -22.099 31.041 1.00 32.44 315 GLN A O 1
ATOM 2557 N N . GLU A 1 316 ? 25.816 -21.113 30.547 1.00 29.59 316 GLU A N 1
ATOM 2558 C CA . GLU A 1 316 ? 26.559 -22.355 30.363 1.00 29.59 316 GLU A CA 1
ATOM 2559 C C . GLU A 1 316 ? 26.728 -23.044 31.722 1.00 29.59 316 GLU A C 1
ATOM 2561 O O . GLU A 1 316 ? 27.473 -22.595 32.598 1.00 29.59 316 GLU A O 1
ATOM 2566 N N . ASN A 1 317 ? 26.040 -24.171 31.889 1.00 31.36 317 ASN A N 1
ATOM 2567 C CA . ASN A 1 317 ? 26.339 -25.129 32.941 1.00 31.36 317 ASN A CA 1
ATOM 2568 C C . ASN A 1 317 ? 27.709 -25.763 32.662 1.00 31.36 317 ASN A C 1
ATOM 2570 O O . ASN A 1 317 ? 27.864 -26.581 31.756 1.00 31.36 317 ASN A O 1
ATOM 2574 N N . LYS A 1 318 ? 28.701 -25.392 33.476 1.00 31.44 318 LYS A N 1
ATOM 2575 C CA . LYS A 1 318 ? 29.994 -26.077 33.617 1.00 31.44 318 LYS A CA 1
ATOM 2576 C C . LYS A 1 318 ? 29.793 -27.573 33.915 1.00 31.44 318 LYS A C 1
ATOM 2578 O O . LYS A 1 318 ? 29.165 -27.882 34.928 1.00 31.44 318 LYS A O 1
ATOM 2583 N N . PRO A 1 319 ? 30.434 -28.497 33.180 1.00 32.00 319 PRO A N 1
ATOM 2584 C CA . PRO A 1 319 ? 30.772 -29.802 33.713 1.00 32.00 319 PRO A CA 1
ATOM 2585 C C . PRO A 1 319 ? 32.145 -29.754 34.398 1.00 32.00 319 PRO A C 1
ATOM 2587 O O . PRO A 1 319 ? 33.114 -29.160 33.924 1.00 32.00 319 PRO A O 1
ATOM 2590 N N . THR A 1 320 ? 32.183 -30.368 35.571 1.00 28.88 320 THR A N 1
ATOM 2591 C CA . THR A 1 320 ? 33.308 -30.527 36.486 1.00 28.88 320 THR A CA 1
ATOM 2592 C C . THR A 1 320 ? 34.476 -31.300 35.866 1.00 28.88 320 THR A C 1
ATOM 2594 O O . THR A 1 320 ? 34.310 -32.327 35.216 1.00 28.88 320 THR A O 1
ATOM 2597 N N . SER A 1 321 ? 35.683 -30.795 36.128 1.00 31.38 321 SER A N 1
ATOM 2598 C CA . SER A 1 321 ? 36.974 -31.417 35.823 1.00 31.38 321 SER A CA 1
ATOM 2599 C C . SER A 1 321 ? 37.139 -32.751 36.559 1.00 31.38 321 SER A C 1
ATOM 2601 O O . SER A 1 321 ? 37.077 -32.789 37.790 1.00 31.38 321 SER A O 1
ATOM 2603 N N . VAL A 1 322 ? 37.403 -33.828 35.815 1.00 34.34 322 VAL A N 1
ATOM 2604 C CA . VAL A 1 322 ? 37.960 -35.078 36.350 1.00 34.34 322 VAL A CA 1
ATOM 2605 C C . VAL A 1 322 ? 39.303 -35.330 35.661 1.00 34.34 322 VAL A C 1
ATOM 2607 O O . VAL A 1 322 ? 39.414 -35.309 34.438 1.00 34.34 322 VAL A O 1
ATOM 2610 N N . LYS A 1 323 ? 40.334 -35.493 36.494 1.00 35.69 323 LYS A N 1
ATOM 2611 C CA . LYS A 1 323 ? 41.760 -35.638 36.163 1.00 35.69 323 LYS A CA 1
ATOM 2612 C C . LYS A 1 323 ? 42.042 -36.830 35.228 1.00 35.69 323 LYS A C 1
ATOM 2614 O O . LYS A 1 323 ? 41.413 -37.871 35.405 1.00 35.69 323 LYS A O 1
ATOM 2619 N N . PRO A 1 324 ? 43.060 -36.762 34.347 1.00 32.97 324 PRO A N 1
ATOM 2620 C CA . PRO A 1 324 ? 43.577 -37.946 33.676 1.00 32.97 324 PRO A CA 1
ATOM 2621 C C . PRO A 1 324 ? 44.599 -38.672 34.564 1.00 32.97 324 PRO A C 1
ATOM 2623 O O . PRO A 1 324 ? 45.512 -38.061 35.124 1.00 32.97 324 PRO A O 1
ATOM 2626 N N . ALA A 1 325 ? 44.449 -39.992 34.670 1.00 31.00 325 ALA A N 1
ATOM 2627 C CA . ALA A 1 325 ? 45.479 -40.880 35.186 1.00 31.00 325 ALA A CA 1
ATOM 2628 C C . ALA A 1 325 ? 46.547 -41.101 34.103 1.00 31.00 325 ALA A C 1
ATOM 2630 O O . ALA A 1 325 ? 46.243 -41.509 32.983 1.00 31.00 325 ALA A O 1
ATOM 2631 N N . GLN A 1 326 ? 47.804 -40.830 34.447 1.00 35.22 326 GLN A N 1
ATOM 2632 C CA . GLN A 1 326 ? 48.964 -41.375 33.747 1.00 35.22 326 GLN A CA 1
ATOM 2633 C C . GLN A 1 326 ? 49.040 -42.882 34.023 1.00 35.22 326 GLN A C 1
ATOM 2635 O O . GLN A 1 326 ? 48.765 -43.277 35.155 1.00 35.22 326 GLN A O 1
ATOM 2640 N N . THR A 1 327 ? 49.449 -43.691 33.033 1.00 32.19 327 THR A N 1
ATOM 2641 C CA . THR A 1 327 ? 50.506 -44.730 33.145 1.00 32.19 327 THR A CA 1
ATOM 2642 C C . THR A 1 327 ? 50.612 -45.582 31.859 1.00 32.19 327 THR A C 1
ATOM 2644 O O . THR A 1 327 ? 49.725 -46.362 31.546 1.00 32.19 327 THR A O 1
ATOM 2647 N N . ILE A 1 328 ? 51.729 -45.383 31.142 1.00 34.00 328 ILE A N 1
ATOM 2648 C CA . ILE A 1 328 ? 52.701 -46.370 30.609 1.00 34.00 328 ILE A CA 1
ATOM 2649 C C . ILE A 1 328 ? 52.205 -47.552 29.739 1.00 34.00 328 ILE A C 1
ATOM 2651 O O . ILE A 1 328 ? 51.675 -48.534 30.241 1.00 34.00 328 ILE A O 1
ATOM 2655 N N . GLY A 1 329 ? 52.617 -47.518 28.462 1.00 34.25 329 GLY A N 1
ATOM 2656 C CA . GLY A 1 329 ? 53.611 -48.460 27.914 1.00 34.25 329 GLY A CA 1
ATOM 2657 C C . GLY A 1 329 ? 53.123 -49.669 27.108 1.00 34.25 329 GLY A C 1
ATOM 2658 O O . GLY A 1 329 ? 52.747 -50.689 27.676 1.00 34.25 329 GLY A O 1
ATOM 2659 N N . LYS A 1 330 ? 53.328 -49.622 25.789 1.00 35.72 330 LYS A N 1
ATOM 2660 C CA . LYS A 1 330 ? 54.431 -50.321 25.105 1.00 35.72 330 LYS A CA 1
ATOM 2661 C C . LYS A 1 330 ? 54.672 -49.713 23.730 1.00 35.72 330 LYS A C 1
ATOM 2663 O O . LYS A 1 330 ? 53.673 -49.289 23.111 1.00 35.72 330 LYS A O 1
#

Sequence (330 aa):
MEQIQADHELFLQAFEKPTQIYRFLRTRNLIAPIFLHRTLTYMSHRNSRTNIKRKTFKVDDMLSKVEKMKGEQESHSLSAHLQLTFTGFFHKNDKPSQNSENEQNSVTLEVLLVKVCHKKRKDVSCPIRQVPTGKKQVPLNPDINQIKPGNFPSLAVSSNEFEPSNSHMVKSYSLLFRVTRPGRREFNGMINGETNENIDVNEELPARRKRNSSNREDGEKTFVAQMTVFDKNRRLQLLDGEYEVAMQEMEECPISKKRATWETILDGKRLPPFETFSQGPTLQFTLRWTGDTNDKSTAPIAKPLATRNSESLPQENKPTSVKPAQTIGK

Organism: NCBI:txid55544

Secondary structure (DSSP, 8-state):
-HHHHHHHHHHHHHHHHHHHHHHHHHHHHHHS-SS-GGGSGGGGGG----SGGGGT--STHHHHHHHHHHHTS----TT-EEEEEEEEEE---S---S--TT---EEEEEEEEEEEEPPPTT-SS--EEEEEEEEEEEEBS--TTT--TT---EEEE-GGGG-SGGGGTEEEEEEEEEEEE---------------------------------------EEEEEEEEEE-TT--B---BEEEEEE-EE------------S--EETTEE--TTHHHHHS-EEEEEEEEE-SSSS---SPB------TT--------PPPP-PPPP----

Foldseek 3Di:
DVVVVVVVVVVCVVPVVVVVVVVVVVVVCVPVNPDDQCPDPVSVVVDPDDCVVVVVDDPVVPVVVVVVVVVPDDDDPLQWKKKKFFAAKEADDPDDPPDDPPDPQWWKKWKWKKFFWDADPPGPGTDIDIHTQDIDIGGYPDDPVPDDPPPTDMTIHGSVVVDVVCVNTTQFIKMKMKIKDAQDPPCPDDDDDDDDDDDDDDDDDDDDDDDPDPPPPVGIKMWMDMGTQAHSVRDGDDFFFKDKDQIHIDDPDPDDPDDDDPFDADPNDGDDPPVSVVHGMMIIITIATHHPDPDDGPTDHPDPPPDPPPPPDPPDDDDDDDDDDDDDDD

pLDDT: mean 72.79, std 24.62, range [26.88, 98.25]